Protein AF-0000000080139888 (afdb_homodimer)

pLDDT: mean 90.18, std 9.78, range [38.69, 97.0]

InterPro domains:
  IPR002048 EF-hand domain [PF13499] (20-78)
  IPR002048 EF-hand domain [PS50222] (14-49)
  IPR002048 EF-hand domain [SM00054] (18-46)
  IPR002048 EF-hand domain [cd00051] (26-74)
  IPR011992 EF-hand domain pair [SSF47473] (4-76)
  IPR018247 EF-Hand 1, calcium-binding site [PS00018] (27-39)
  IPR018247 EF-Hand 1, calcium-binding site [PS00018] (63-75)
  IPR050145 Centrin/CML-like [PTHR23050] (15-75)

Organism: Aquilegia coerulea (NCBI:txid218851)

Secondary structure (DSSP, 8-state):
-----HHHHHHSEEEHHHHHHHHHTT-TT-SSS-BHHHHHHHHHHHHHHHHHHHHHHHHHHHTTTSSSB--HHHHHHHHHHHHHHS--EEE-/-----HHHHHHSEEEHHHHHHHHHTT-TT-SSS-BHHHHHHHHHHHHHHHHHHHHHHHHHHHTTTSSSB--HHHHHHHHHHHHHHS--EEE-

Structure (mmCIF, N/CA/C/O backbone):
data_AF-0000000080139888-model_v1
#
loop_
_entity.id
_entity.type
_entity.pdbx_description
1 polymer 'EF-hand domain-containing protein'
#
loop_
_atom_site.group_PDB
_atom_site.id
_atom_site.type_symbol
_atom_site.label_atom_id
_atom_site.label_alt_id
_atom_site.label_comp_id
_atom_site.label_asym_id
_atom_site.label_entity_id
_atom_site.label_seq_id
_atom_site.pdbx_PDB_ins_code
_atom_site.Cartn_x
_atom_site.Cartn_y
_atom_site.Cartn_z
_atom_site.occupancy
_atom_site.B_iso_or_equiv
_atom_site.auth_seq_id
_atom_site.auth_comp_id
_atom_site.auth_asym_id
_atom_site.auth_atom_id
_atom_site.pdbx_PDB_model_num
ATOM 1 N N . MET A 1 1 ? -10.109 -12.18 9.641 1 38.69 1 MET A N 1
ATOM 2 C CA . MET A 1 1 ? -9.305 -11.031 10.062 1 38.69 1 MET A CA 1
ATOM 3 C C . MET A 1 1 ? -7.84 -11.242 9.711 1 38.69 1 MET A C 1
ATOM 5 O O . MET A 1 1 ? -7.184 -12.125 10.266 1 38.69 1 MET A O 1
ATOM 9 N N . THR A 1 2 ? -7.492 -11.094 8.422 1 50.75 2 THR A N 1
ATOM 10 C CA . THR A 1 2 ? -6.16 -11.469 7.957 1 50.75 2 THR A CA 1
ATOM 11 C C . THR A 1 2 ? -5.082 -10.742 8.758 1 50.75 2 THR A C 1
ATOM 13 O O . THR A 1 2 ? -5.109 -9.516 8.867 1 50.75 2 THR A O 1
ATOM 16 N N . PHE A 1 3 ? -4.742 -11.398 9.805 1 55.22 3 PHE A N 1
ATOM 17 C CA . PHE A 1 3 ? -3.639 -10.945 10.648 1 55.22 3 PHE A CA 1
ATOM 18 C C . PHE A 1 3 ? -2.518 -10.359 9.797 1 55.22 3 PHE A C 1
ATOM 20 O O . PHE A 1 3 ? -1.875 -11.078 9.023 1 55.22 3 PHE A O 1
ATOM 27 N N . CYS A 1 4 ? -2.734 -9.102 9.414 1 62.09 4 CYS A N 1
ATOM 28 C CA . CYS A 1 4 ? -1.673 -8.453 8.648 1 62.09 4 CYS A CA 1
ATOM 29 C C . CYS A 1 4 ? -0.385 -8.375 9.461 1 62.09 4 CYS A C 1
ATOM 31 O O . CYS A 1 4 ? -0.257 -7.535 10.352 1 62.09 4 CYS A O 1
ATOM 33 N N . VAL A 1 5 ? 0.3 -9.477 9.578 1 69.62 5 VAL A N 1
ATOM 34 C CA . VAL A 1 5 ? 1.573 -9.312 10.273 1 69.62 5 VAL A CA 1
ATOM 35 C C . VAL A 1 5 ? 2.561 -8.57 9.375 1 69.62 5 VAL A C 1
ATOM 37 O O . VAL A 1 5 ? 3.369 -9.195 8.68 1 69.62 5 VAL A O 1
ATOM 40 N N . TYR A 1 6 ? 2.377 -7.277 9.094 1 76.19 6 TYR A N 1
ATOM 41 C CA . TYR A 1 6 ? 3.26 -6.43 8.297 1 76.19 6 TYR A CA 1
ATOM 42 C C . TYR A 1 6 ? 4.723 -6.711 8.617 1 76.19 6 TYR A C 1
ATOM 44 O O . TYR A 1 6 ? 5.531 -6.938 7.715 1 76.19 6 TYR A O 1
ATOM 52 N N . THR A 1 7 ? 4.98 -6.77 9.938 1 76.75 7 THR A N 1
ATOM 53 C CA . THR A 1 7 ? 6.363 -6.93 10.375 1 76.75 7 THR A CA 1
ATOM 54 C C . THR A 1 7 ? 6.91 -8.289 9.945 1 76.75 7 THR A C 1
ATOM 56 O O . THR A 1 7 ? 8.062 -8.391 9.523 1 76.75 7 THR A O 1
ATOM 59 N N . ARG A 1 8 ? 6.059 -9.289 9.977 1 77.62 8 ARG A N 1
ATOM 60 C CA . ARG A 1 8 ? 6.516 -10.617 9.586 1 77.62 8 ARG A CA 1
ATOM 61 C C . ARG A 1 8 ? 6.789 -10.688 8.094 1 77.62 8 ARG A C 1
ATOM 63 O O . ARG A 1 8 ? 7.809 -11.242 7.664 1 77.62 8 ARG A O 1
ATOM 70 N N . VAL A 1 9 ? 5.957 -10.008 7.293 1 80.88 9 VAL A N 1
ATOM 71 C CA . VAL A 1 9 ? 6.074 -10.078 5.84 1 80.88 9 VAL A CA 1
ATOM 72 C C . VAL A 1 9 ? 7.262 -9.234 5.375 1 80.88 9 VAL A C 1
ATOM 74 O O . VAL A 1 9 ? 8 -9.641 4.477 1 80.88 9 VAL A O 1
ATOM 77 N N . LYS A 1 10 ? 7.457 -8.18 6.082 1 81.31 10 LYS A N 1
ATOM 78 C CA . LYS A 1 10 ? 8.5 -7.262 5.633 1 81.31 10 LYS A CA 1
ATOM 79 C C . LYS A 1 10 ? 9.844 -7.594 6.281 1 81.31 10 LYS A C 1
ATOM 81 O O . LYS A 1 10 ? 10.898 -7.297 5.723 1 81.31 10 LYS A O 1
ATOM 86 N N . LYS A 1 11 ? 9.852 -8.266 7.426 1 81.75 11 LYS A N 1
ATOM 87 C CA . LYS A 1 11 ? 11.117 -8.477 8.133 1 81.75 11 LYS A CA 1
ATOM 88 C C . LYS A 1 11 ? 11.617 -9.906 7.941 1 81.75 11 LYS A C 1
ATOM 90 O O . LYS A 1 11 ? 12.812 -10.172 8.117 1 81.75 11 LYS A O 1
ATOM 95 N N . LYS A 1 12 ? 10.852 -10.742 7.633 1 86.5 12 LYS A N 1
ATOM 96 C CA . LYS A 1 12 ? 11.289 -12.125 7.492 1 86.5 12 LYS A CA 1
ATOM 97 C C . LYS A 1 12 ? 11.773 -12.406 6.07 1 86.5 12 LYS A C 1
ATOM 99 O O . LYS A 1 12 ? 11.109 -12.047 5.102 1 86.5 12 LYS A O 1
ATOM 104 N N . THR A 1 13 ? 12.977 -12.969 5.984 1 91.62 13 THR A N 1
ATOM 105 C CA . THR A 1 13 ? 13.484 -13.445 4.703 1 91.62 13 THR A CA 1
ATOM 106 C C . THR A 1 13 ? 12.898 -14.812 4.359 1 91.62 13 THR A C 1
ATOM 108 O O . THR A 1 13 ? 12.977 -15.742 5.16 1 91.62 13 THR A O 1
ATOM 111 N N . MET A 1 14 ? 12.242 -14.891 3.277 1 92.62 14 MET A N 1
ATOM 112 C CA . MET A 1 14 ? 11.656 -16.156 2.859 1 92.62 14 MET A CA 1
ATOM 113 C C . MET A 1 14 ? 12.281 -16.656 1.558 1 92.62 14 MET A C 1
ATOM 115 O O . MET A 1 14 ? 12.891 -15.867 0.824 1 92.62 14 MET A O 1
ATOM 119 N N . THR A 1 15 ? 12.211 -17.969 1.35 1 94 15 THR A N 1
ATOM 120 C CA . THR A 1 15 ? 12.648 -18.531 0.078 1 94 15 THR A CA 1
ATOM 121 C C . THR A 1 15 ? 11.539 -18.422 -0.966 1 94 15 THR A C 1
ATOM 123 O O . THR A 1 15 ? 10.391 -18.125 -0.633 1 94 15 THR A O 1
ATOM 126 N N . VAL A 1 16 ? 12 -18.656 -2.209 1 93.12 16 VAL A N 1
ATOM 127 C CA . VAL A 1 16 ? 11.016 -18.672 -3.283 1 93.12 16 VAL A CA 1
ATOM 128 C C . VAL A 1 16 ? 9.977 -19.766 -3.021 1 93.12 16 VAL A C 1
ATOM 130 O O . VAL A 1 16 ? 8.781 -19.578 -3.26 1 93.12 16 VAL A O 1
ATOM 133 N N . GLU A 1 17 ? 10.422 -20.875 -2.486 1 93.44 17 GLU A N 1
ATOM 134 C CA . GLU A 1 17 ? 9.516 -21.969 -2.168 1 93.44 17 GLU A CA 1
ATOM 135 C C . GLU A 1 17 ? 8.508 -21.562 -1.098 1 93.44 17 GLU A C 1
ATOM 137 O O . GLU A 1 17 ? 7.336 -21.938 -1.173 1 93.44 17 GLU A O 1
ATOM 142 N N . ASP A 1 18 ? 8.961 -20.828 -0.112 1 92.81 18 ASP A N 1
ATOM 143 C CA . ASP A 1 18 ? 8.055 -20.297 0.91 1 92.81 18 ASP A CA 1
ATOM 144 C C . ASP A 1 18 ? 6.984 -19.406 0.292 1 92.81 18 ASP A C 1
ATOM 146 O O . ASP A 1 18 ? 5.812 -19.484 0.665 1 92.81 18 ASP A O 1
ATOM 150 N N . PHE A 1 19 ? 7.469 -18.641 -0.611 1 92.81 19 PHE A N 1
ATOM 151 C CA . PHE A 1 19 ? 6.566 -17.703 -1.283 1 92.81 19 PHE A CA 1
ATOM 152 C C . PHE A 1 19 ? 5.508 -18.469 -2.08 1 92.81 19 PHE A C 1
ATOM 154 O O . PHE A 1 19 ? 4.32 -18.156 -1.995 1 92.81 19 PHE A O 1
ATOM 161 N N . LYS A 1 20 ? 5.918 -19.484 -2.734 1 92.69 20 LYS A N 1
ATOM 162 C CA . LYS A 1 20 ? 4.996 -20.312 -3.502 1 92.69 20 LYS A CA 1
ATOM 163 C C . LYS A 1 20 ? 3.969 -20.984 -2.59 1 92.69 20 LYS A C 1
ATOM 165 O O . LYS A 1 20 ? 2.781 -21.031 -2.918 1 92.69 20 LYS A O 1
ATOM 170 N N . THR A 1 21 ? 4.414 -21.484 -1.548 1 93.19 21 THR A N 1
ATOM 171 C CA . THR A 1 21 ? 3.535 -22.141 -0.58 1 93.19 21 THR A CA 1
ATOM 172 C C . THR A 1 21 ? 2.496 -21.156 -0.048 1 93.19 21 THR A C 1
ATOM 174 O O . THR A 1 21 ? 1.324 -21.5 0.103 1 93.19 21 THR A O 1
ATOM 177 N N . TRP A 1 22 ? 2.973 -19.984 0.187 1 90.69 22 TRP A N 1
ATOM 178 C CA . TRP A 1 22 ? 2.078 -18.938 0.657 1 90.69 22 TRP A CA 1
ATOM 179 C C . TRP A 1 22 ? 0.988 -18.656 -0.37 1 90.69 22 TRP A C 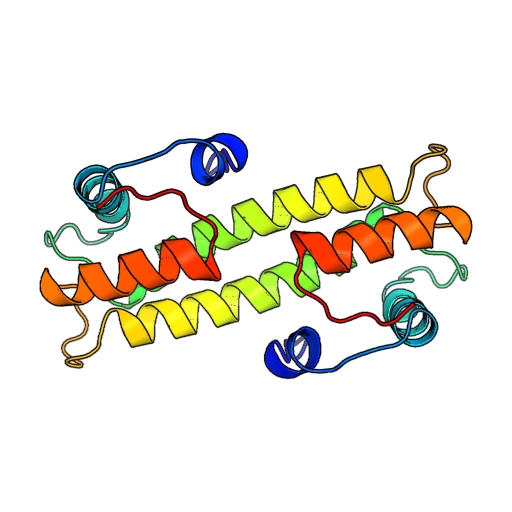1
ATOM 181 O O . TRP A 1 22 ? -0.182 -18.484 -0.015 1 90.69 22 TRP A O 1
ATOM 191 N N . LEU A 1 23 ? 1.308 -18.609 -1.61 1 93.69 23 LEU A N 1
ATOM 192 C CA . LEU A 1 23 ? 0.357 -18.297 -2.674 1 93.69 23 LEU A CA 1
ATOM 193 C C . LEU A 1 23 ? -0.737 -19.359 -2.75 1 93.69 23 LEU A C 1
ATOM 195 O O . LEU A 1 23 ? -1.867 -19.062 -3.145 1 93.69 23 LEU A O 1
ATOM 199 N N . LYS A 1 24 ? -0.405 -20.516 -2.35 1 94.5 24 LYS A N 1
ATOM 200 C CA . LYS A 1 24 ? -1.334 -21.641 -2.486 1 94.5 24 LYS A CA 1
ATOM 201 C C . LYS A 1 24 ? -2.596 -21.406 -1.657 1 94.5 24 LYS A C 1
ATOM 203 O O . LYS A 1 24 ? -3.664 -21.922 -1.987 1 94.5 24 LYS A O 1
ATOM 208 N N . GLN A 1 25 ? -2.432 -20.641 -0.655 1 93.62 25 GLN A N 1
ATOM 209 C CA . GLN A 1 25 ? -3.58 -20.391 0.212 1 93.62 25 GLN A CA 1
ATOM 210 C C . GLN A 1 25 ? -4.641 -19.562 -0.501 1 93.62 25 GLN A C 1
ATOM 212 O O . GLN A 1 25 ? -5.785 -19.484 -0.051 1 93.62 25 GLN A O 1
ATOM 217 N N . PHE A 1 26 ? -4.273 -19 -1.562 1 94.88 26 PHE A N 1
ATOM 218 C CA . PHE A 1 26 ? -5.211 -18.141 -2.273 1 94.88 26 PHE A CA 1
ATOM 219 C C . PHE A 1 26 ? -5.887 -18.891 -3.412 1 94.88 26 PHE A C 1
ATOM 221 O O . PHE A 1 26 ? -6.68 -18.312 -4.16 1 94.88 26 PHE A O 1
ATOM 228 N N . ASP A 1 27 ? -5.496 -20.172 -3.576 1 97 27 ASP A N 1
ATOM 229 C CA . ASP A 1 27 ? -6.207 -21.047 -4.508 1 97 27 ASP A CA 1
ATOM 230 C C . ASP A 1 27 ? -7.633 -21.312 -4.027 1 97 27 ASP A C 1
ATOM 232 O O . ASP A 1 27 ? -7.926 -22.375 -3.5 1 97 27 ASP A O 1
ATOM 236 N N . ALA A 1 28 ? -8.484 -20.438 -4.32 1 95.75 28 ALA A N 1
ATOM 237 C CA . ALA A 1 28 ? -9.836 -20.422 -3.764 1 95.75 28 ALA A CA 1
ATOM 238 C C . ALA A 1 28 ? -10.68 -21.562 -4.336 1 95.75 28 ALA A C 1
ATOM 240 O O . ALA A 1 28 ? -11.555 -22.094 -3.652 1 95.75 28 ALA A O 1
ATOM 241 N N . ASP A 1 29 ? -10.391 -22 -5.539 1 96.31 29 ASP A N 1
ATOM 242 C CA . ASP A 1 29 ? -11.219 -23.031 -6.152 1 96.31 29 ASP A CA 1
ATOM 243 C C . ASP A 1 29 ? -10.578 -24.406 -6.012 1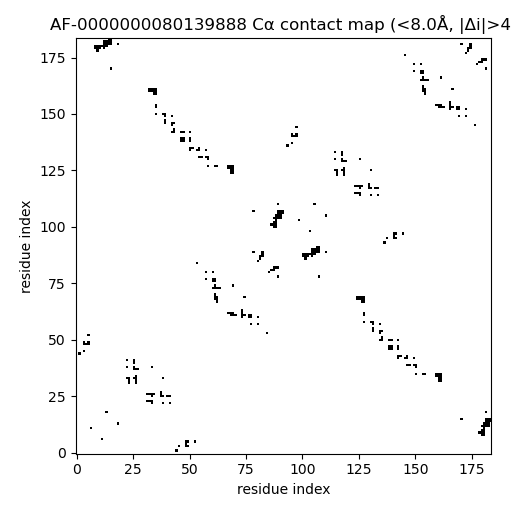 96.31 29 ASP A C 1
ATOM 245 O O . ASP A 1 29 ? -11.125 -25.406 -6.48 1 96.31 29 ASP A O 1
ATOM 249 N N . GLY A 1 30 ? -9.375 -24.5 -5.523 1 95.88 30 GLY A N 1
ATOM 250 C CA . GLY A 1 30 ? -8.703 -25.75 -5.191 1 95.88 30 GLY A CA 1
ATOM 251 C C . GLY A 1 30 ? -8.203 -26.5 -6.41 1 95.88 30 GLY A C 1
ATOM 252 O O . GLY A 1 30 ? -8.016 -27.719 -6.363 1 95.88 30 GLY A O 1
ATOM 253 N N . ASP A 1 31 ? -7.992 -25.875 -7.527 1 95.62 31 ASP A N 1
ATOM 254 C CA . ASP A 1 31 ? 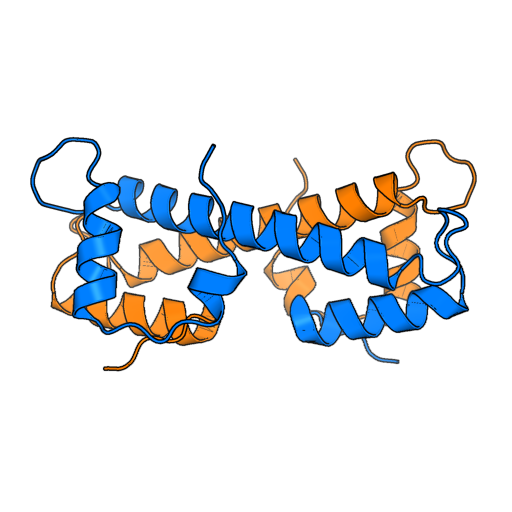-7.582 -26.562 -8.75 1 95.62 31 ASP A CA 1
ATOM 255 C C . ASP A 1 31 ? -6.066 -26.734 -8.805 1 95.62 31 ASP A C 1
ATOM 257 O O . ASP A 1 31 ? -5.531 -27.25 -9.789 1 95.62 31 ASP A O 1
ATOM 261 N N . GLY A 1 32 ? -5.387 -26.266 -7.812 1 94.12 32 GLY A N 1
ATOM 262 C CA . GLY A 1 32 ? -3.947 -26.453 -7.707 1 94.12 32 GLY A CA 1
ATOM 263 C C . GLY A 1 32 ? -3.152 -25.391 -8.445 1 94.12 32 GLY A C 1
ATOM 264 O O . GLY A 1 32 ? -1.92 -25.422 -8.445 1 94.12 32 GLY A O 1
ATOM 265 N N . ARG A 1 33 ? -3.883 -24.438 -9.062 1 94.38 33 ARG A N 1
ATOM 266 C CA . ARG A 1 33 ? -3.23 -23.344 -9.781 1 94.38 33 ARG A CA 1
ATOM 267 C C . ARG A 1 33 ? -3.672 -22 -9.242 1 94.38 33 ARG A C 1
ATOM 269 O O . ARG A 1 33 ? -4.746 -21.875 -8.648 1 94.38 33 ARG A O 1
ATOM 276 N N . ILE A 1 34 ? -2.805 -21 -9.469 1 96.38 34 ILE A N 1
ATOM 277 C CA . ILE A 1 34 ? -3.143 -19.641 -9.07 1 96.38 34 ILE A CA 1
ATOM 278 C C . ILE A 1 34 ? -3.545 -18.828 -10.305 1 96.38 34 ILE A C 1
ATOM 280 O O . ILE A 1 34 ? -2.713 -18.547 -11.164 1 96.38 34 ILE A O 1
ATOM 284 N N . SER A 1 35 ? -4.801 -18.469 -10.305 1 96.62 35 SER A N 1
ATOM 285 C CA . SER A 1 35 ? -5.316 -17.672 -11.406 1 96.62 35 SER A CA 1
ATOM 286 C C . SER A 1 35 ? -4.977 -16.188 -11.211 1 96.62 35 SER A C 1
ATOM 288 O O . SER A 1 35 ? -4.562 -15.781 -10.125 1 96.62 35 SER A O 1
ATOM 290 N N . LYS A 1 36 ? -5.238 -15.422 -12.234 1 95.25 36 LYS A N 1
ATOM 291 C CA . LYS A 1 36 ? -5.035 -13.977 -12.18 1 95.25 36 LYS A CA 1
ATOM 292 C C . LYS A 1 36 ? -5.887 -13.344 -11.078 1 95.25 36 LYS A C 1
ATOM 294 O O . LYS A 1 36 ? -5.414 -12.477 -10.344 1 95.25 36 LYS A O 1
ATOM 299 N N . ASN A 1 37 ? -7.07 -13.828 -11.031 1 95.62 37 ASN A N 1
ATOM 300 C CA . ASN A 1 37 ? -7.977 -13.273 -10.023 1 95.62 37 ASN A CA 1
ATOM 301 C C . ASN A 1 37 ? -7.539 -13.641 -8.609 1 95.62 37 ASN A C 1
ATOM 303 O O . ASN A 1 37 ? -7.656 -12.82 -7.691 1 95.62 37 ASN A O 1
ATOM 307 N N . GLU A 1 38 ? -7.078 -14.812 -8.438 1 96.81 38 GLU A N 1
ATOM 308 C CA . GLU A 1 38 ? -6.574 -15.234 -7.133 1 96.81 38 GLU A CA 1
ATOM 309 C C . GLU A 1 38 ? -5.316 -14.461 -6.75 1 96.81 38 GLU A C 1
ATOM 311 O O . GLU A 1 38 ? -5.156 -14.062 -5.594 1 96.81 38 GLU A O 1
ATOM 316 N N . LEU A 1 39 ? -4.488 -14.273 -7.754 1 96.12 39 LEU A N 1
ATOM 317 C CA . LEU A 1 39 ? -3.285 -13.484 -7.504 1 96.12 39 LEU A CA 1
ATOM 318 C C . LEU A 1 39 ? -3.641 -12.047 -7.156 1 96.12 39 LEU A C 1
ATOM 320 O O . LEU A 1 39 ? -3.049 -11.461 -6.246 1 96.12 39 LEU A O 1
ATOM 324 N N . ARG A 1 40 ? -4.559 -11.523 -7.898 1 96 40 ARG A N 1
ATOM 325 C CA . ARG A 1 40 ? -5.008 -10.164 -7.605 1 96 40 ARG A CA 1
ATOM 326 C C . ARG A 1 40 ? -5.484 -10.047 -6.164 1 96 40 ARG A C 1
ATOM 328 O O . ARG A 1 40 ? -5.148 -9.078 -5.473 1 96 40 ARG A O 1
ATOM 335 N N . THR A 1 41 ? -6.242 -10.977 -5.699 1 95.38 41 THR A N 1
ATOM 336 C CA . THR A 1 41 ? -6.738 -11.008 -4.328 1 95.38 41 THR A CA 1
ATOM 337 C C . THR A 1 41 ? -5.586 -11.094 -3.334 1 95.38 41 THR A C 1
ATOM 339 O O . THR A 1 41 ? -5.598 -10.422 -2.301 1 95.38 41 THR A O 1
ATOM 342 N N . ALA A 1 42 ? -4.633 -11.914 -3.641 1 94 42 ALA A N 1
ATOM 343 C CA . ALA A 1 42 ? -3.463 -12.07 -2.777 1 94 42 ALA A CA 1
ATOM 344 C C . ALA A 1 42 ? -2.734 -10.742 -2.594 1 94 42 ALA A C 1
ATOM 346 O O . ALA A 1 42 ? -2.441 -10.336 -1.466 1 94 42 ALA A O 1
ATOM 347 N N . ILE A 1 43 ? -2.48 -10.055 -3.676 1 94.19 43 ILE A N 1
ATOM 348 C CA . ILE A 1 43 ? -1.739 -8.805 -3.637 1 94.19 43 ILE A CA 1
ATOM 349 C C . ILE A 1 43 ? -2.561 -7.738 -2.91 1 94.19 43 ILE A C 1
ATOM 351 O O . ILE A 1 43 ? -2.023 -6.973 -2.107 1 94.19 43 ILE A O 1
ATOM 355 N N . ARG A 1 44 ? -3.834 -7.715 -3.145 1 93.81 44 ARG A N 1
ATOM 356 C CA . ARG A 1 44 ? -4.707 -6.75 -2.482 1 93.81 44 ARG A CA 1
ATOM 357 C C . ARG A 1 44 ? -4.727 -6.977 -0.975 1 93.81 44 ARG A C 1
ATOM 359 O O . ARG A 1 44 ? -4.688 -6.02 -0.198 1 93.81 44 ARG A O 1
ATOM 366 N N . ASP A 1 45 ? -4.848 -8.203 -0.622 1 92.81 45 ASP A N 1
ATOM 367 C CA . ASP A 1 45 ? -4.855 -8.523 0.801 1 92.81 45 ASP A CA 1
ATOM 368 C C . ASP A 1 45 ? -3.564 -8.062 1.476 1 92.81 45 ASP A C 1
ATOM 370 O O . ASP A 1 45 ? -3.602 -7.449 2.545 1 92.81 45 ASP A O 1
ATOM 374 N N . LEU A 1 46 ? -2.475 -8.352 0.906 1 90.81 46 LEU A N 1
ATOM 375 C CA . LEU A 1 46 ? -1.176 -7.914 1.405 1 90.81 46 LEU A CA 1
ATOM 376 C C . LEU A 1 46 ? -1.092 -6.395 1.447 1 90.81 46 LEU A C 1
ATOM 378 O O . LEU A 1 46 ? -0.673 -5.816 2.453 1 90.81 46 LEU A O 1
ATOM 382 N N . GLY A 1 47 ? -1.49 -5.777 0.368 1 92.12 47 GLY A N 1
ATOM 383 C CA . GLY A 1 47 ? -1.445 -4.328 0.268 1 92.12 47 GLY A CA 1
ATOM 384 C C . GLY A 1 47 ? -2.291 -3.631 1.318 1 92.12 47 GLY A C 1
ATOM 385 O O . GLY A 1 47 ? -1.886 -2.604 1.867 1 92.12 47 GLY A O 1
ATOM 386 N N . MET A 1 48 ? -3.477 -4.137 1.549 1 91.94 48 MET A N 1
ATOM 387 C CA . MET A 1 48 ? -4.363 -3.559 2.557 1 91.94 48 MET A CA 1
ATOM 388 C C . MET A 1 48 ? -3.734 -3.639 3.943 1 91.94 48 MET A C 1
ATOM 390 O O . MET A 1 48 ? -3.846 -2.703 4.734 1 91.94 48 MET A O 1
ATOM 394 N N . CYS A 1 49 ? -3.096 -4.742 4.184 1 91.5 49 CYS A N 1
ATOM 395 C CA . CYS A 1 49 ? -2.377 -4.879 5.445 1 91.5 49 CYS A CA 1
ATOM 396 C C . CYS A 1 49 ? -1.281 -3.826 5.566 1 91.5 49 CYS A C 1
ATOM 398 O O . CYS A 1 49 ? -1.155 -3.174 6.602 1 91.5 49 CYS A O 1
ATOM 400 N N . PHE A 1 50 ? -0.483 -3.662 4.527 1 91.12 50 PHE A N 1
ATOM 401 C CA . PHE A 1 50 ? 0.581 -2.666 4.523 1 91.12 50 PHE A CA 1
ATOM 402 C C . PHE A 1 50 ? 0.01 -1.264 4.699 1 91.12 50 PHE A C 1
ATOM 404 O O . PHE A 1 50 ? 0.557 -0.454 5.449 1 91.12 50 PHE A O 1
ATOM 411 N N . THR A 1 51 ? -1.076 -1.026 4 1 93.06 51 THR A N 1
ATOM 412 C CA . THR A 1 51 ? -1.712 0.284 4.07 1 93.06 51 THR A CA 1
ATOM 413 C C . THR A 1 51 ? -2.148 0.599 5.496 1 93.06 51 THR A C 1
ATOM 415 O O . THR A 1 51 ? -1.934 1.709 5.988 1 93.06 51 THR A O 1
ATOM 418 N N . THR A 1 52 ? -2.742 -0.342 6.203 1 92.0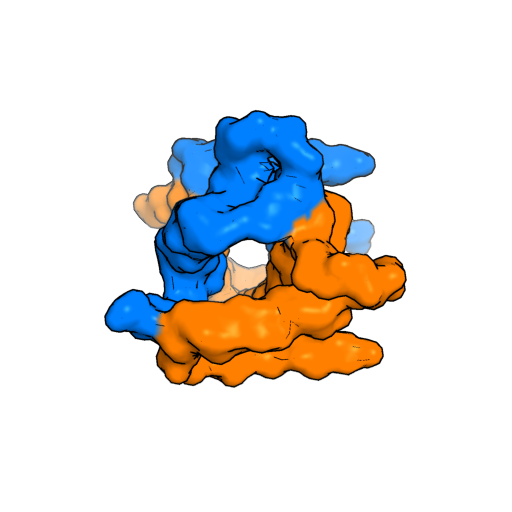6 52 THR A N 1
ATOM 419 C CA . THR A 1 52 ? -3.203 -0.15 7.574 1 92.06 52 THR A CA 1
ATOM 420 C C . THR A 1 52 ? -2.029 0.141 8.5 1 92.06 52 THR A C 1
ATOM 422 O O . THR A 1 52 ? -2.096 1.059 9.328 1 92.06 52 THR A O 1
ATOM 425 N N . TRP A 1 53 ? -1.048 -0.562 8.312 1 91.5 53 TRP A N 1
ATOM 426 C CA . TRP A 1 53 ? 0.143 -0.376 9.133 1 91.5 53 TRP A CA 1
ATOM 427 C C . TRP A 1 53 ? 0.777 0.986 8.875 1 91.5 53 TRP A C 1
ATOM 429 O O . TRP A 1 53 ? 1.117 1.71 9.812 1 91.5 53 TRP A O 1
ATOM 439 N N . LYS A 1 54 ? 0.995 1.327 7.629 1 92 54 LYS A N 1
ATOM 440 C CA . LYS A 1 54 ? 1.592 2.609 7.266 1 92 54 LYS A CA 1
ATOM 441 C C . LYS A 1 54 ? 0.755 3.773 7.785 1 92 54 LYS A C 1
ATOM 443 O O . LYS A 1 54 ? 1.299 4.785 8.234 1 92 54 LYS A O 1
ATOM 448 N N . ALA A 1 55 ? -0.534 3.549 7.695 1 94.56 55 ALA A N 1
ATOM 449 C CA . ALA A 1 55 ? -1.422 4.59 8.211 1 94.56 55 ALA A CA 1
ATOM 450 C C . ALA A 1 55 ? -1.23 4.781 9.711 1 94.56 55 ALA A C 1
ATOM 452 O O . ALA A 1 55 ? -1.16 5.914 10.195 1 94.56 55 ALA A O 1
ATOM 453 N N . ARG A 1 56 ? -1.164 3.729 10.453 1 93.19 56 ARG A N 1
ATOM 454 C CA . ARG A 1 56 ? -0.948 3.807 11.891 1 93.19 56 ARG A CA 1
ATOM 455 C C . ARG A 1 56 ? 0.384 4.477 12.211 1 93.19 56 ARG A C 1
ATOM 457 O O . ARG A 1 56 ? 0.454 5.348 13.078 1 93.19 56 ARG A O 1
ATOM 464 N N . LYS A 1 57 ? 1.374 4.07 11.516 1 93 57 LYS A N 1
ATOM 465 C CA . LYS A 1 57 ? 2.697 4.648 11.734 1 93 57 LYS A CA 1
ATOM 466 C C . LYS A 1 57 ? 2.713 6.133 11.383 1 93 57 LYS A C 1
ATOM 468 O O . LYS A 1 57 ? 3.262 6.945 12.125 1 93 57 LYS A O 1
ATOM 473 N N . GLY A 1 58 ? 2.158 6.488 10.211 1 95 58 GLY A N 1
ATOM 474 C CA . GLY A 1 58 ? 2.082 7.879 9.797 1 95 58 GLY A CA 1
ATOM 475 C C . GLY A 1 58 ? 1.37 8.766 10.797 1 95 58 GLY A C 1
ATOM 476 O O . GLY A 1 58 ? 1.828 9.867 11.094 1 95 58 GLY A O 1
ATOM 477 N N . VAL A 1 59 ? 0.331 8.297 11.352 1 95.94 59 VAL A N 1
ATOM 478 C CA . VAL A 1 59 ? -0.441 9.055 12.336 1 95.94 59 VAL A CA 1
ATOM 479 C C . VAL A 1 59 ? 0.381 9.242 13.609 1 95.94 59 VAL A C 1
ATOM 481 O O . VAL A 1 59 ? 0.376 10.32 14.203 1 95.94 59 VAL A O 1
ATOM 484 N N . ARG A 1 60 ? 1.038 8.219 14.055 1 94.31 60 ARG A N 1
ATOM 485 C CA . ARG A 1 60 ? 1.878 8.312 15.242 1 94.31 60 ARG A CA 1
ATOM 486 C C . ARG A 1 60 ? 2.969 9.359 15.062 1 94.31 60 ARG A C 1
ATOM 488 O O . ARG A 1 60 ? 3.232 10.156 15.969 1 94.31 60 ARG A O 1
ATOM 495 N N . ILE A 1 61 ? 3.594 9.391 13.922 1 92.62 61 ILE A N 1
ATOM 496 C CA . ILE A 1 61 ? 4.633 10.359 13.602 1 92.62 61 ILE A CA 1
ATOM 497 C C . ILE A 1 61 ? 4.039 11.766 13.594 1 92.62 61 ILE A C 1
ATOM 499 O O . ILE A 1 61 ? 4.648 12.711 14.102 1 92.62 61 ILE A O 1
ATOM 503 N N . ALA A 1 62 ? 2.848 11.922 13.023 1 92.75 62 ALA A N 1
ATOM 504 C CA . ALA A 1 62 ? 2.203 13.219 12.828 1 92.75 62 ALA A CA 1
ATOM 505 C C . ALA A 1 62 ? 1.653 13.766 14.141 1 92.75 62 ALA A C 1
ATOM 507 O O . ALA A 1 62 ? 1.367 14.961 14.25 1 92.75 62 ALA A O 1
ATOM 508 N N . ASP A 1 63 ? 1.407 12.938 15.094 1 93.5 63 ASP A N 1
ATOM 509 C CA . ASP A 1 63 ? 0.926 13.398 16.391 1 93.5 63 ASP A CA 1
ATOM 510 C C . ASP A 1 63 ? 1.969 13.164 17.484 1 93.5 63 ASP A C 1
ATOM 512 O O . ASP A 1 63 ? 1.664 12.57 18.516 1 93.5 63 ASP A O 1
ATOM 516 N N . ALA A 1 64 ? 3.125 13.711 17.312 1 89.69 64 ALA A N 1
ATOM 517 C CA . ALA A 1 64 ? 4.266 13.516 18.203 1 89.69 64 ALA A CA 1
ATOM 518 C C . ALA A 1 64 ? 4.008 14.156 19.578 1 89.69 64 ALA A C 1
ATOM 520 O O . ALA A 1 64 ? 4.492 13.664 20.594 1 89.69 64 ALA A O 1
ATOM 521 N N . ASN A 1 65 ? 3.209 15.258 19.656 1 93.06 65 ASN A N 1
ATOM 522 C CA . ASN A 1 65 ? 2.975 15.93 20.922 1 93.06 65 ASN A CA 1
ATOM 523 C C . ASN A 1 65 ? 1.679 15.461 21.578 1 93.06 65 ASN A C 1
ATOM 525 O O . ASN A 1 65 ? 1.3 15.953 22.641 1 93.06 65 ASN A O 1
ATOM 529 N N . GLY A 1 66 ? 0.911 14.609 20.859 1 93 66 GLY A N 1
ATOM 530 C CA . GLY A 1 66 ? -0.233 13.914 21.422 1 93 66 GLY A CA 1
ATOM 531 C C . GLY A 1 66 ? -1.477 14.781 21.5 1 93 66 GLY A C 1
ATOM 532 O O . GLY A 1 66 ? -2.406 14.477 22.25 1 93 66 GLY A O 1
ATOM 533 N N . ASN A 1 67 ? -1.575 15.875 20.828 1 94.19 67 ASN A N 1
ATOM 534 C CA . ASN A 1 67 ? -2.727 16.766 20.938 1 94.19 67 ASN A CA 1
ATOM 535 C C . ASN A 1 67 ? -3.811 16.406 19.938 1 94.19 67 ASN A C 1
ATOM 537 O O . ASN A 1 67 ? -4.883 17.016 19.922 1 94.19 67 ASN A O 1
ATOM 541 N N . GLY A 1 68 ? -3.488 15.5 18.953 1 95.06 68 GLY A N 1
ATOM 542 C CA . GLY A 1 68 ? -4.508 14.953 18.078 1 95.06 68 GLY A CA 1
ATOM 543 C C . GLY A 1 68 ? -4.617 15.688 16.75 1 95.06 68 GLY A C 1
ATOM 544 O O . GLY A 1 68 ? -5.41 15.312 15.891 1 95.06 68 GLY A O 1
ATOM 545 N N . PHE A 1 69 ? -3.863 16.766 16.656 1 95.25 69 PHE A N 1
ATOM 546 C CA . PHE A 1 69 ? -3.914 17.562 15.43 1 95.25 69 PHE A CA 1
ATOM 547 C C . PHE A 1 69 ? -2.521 17.719 14.828 1 95.25 69 PHE A C 1
ATOM 549 O O . PHE A 1 69 ? -1.53 17.766 15.562 1 95.25 69 PHE A O 1
ATOM 556 N N . LEU A 1 70 ? -2.52 17.734 13.461 1 94.94 70 LEU A N 1
ATOM 557 C CA . LEU A 1 70 ? -1.274 17.984 12.742 1 94.94 70 LEU A CA 1
ATOM 558 C C . LEU A 1 70 ? -0.848 19.438 12.859 1 94.94 70 LEU A C 1
ATOM 560 O O . LEU A 1 70 ? -1.638 20.344 12.586 1 94.94 70 LEU A O 1
ATOM 564 N N . ASP A 1 71 ? 0.371 19.656 13.375 1 92.94 71 ASP A N 1
ATOM 565 C CA . ASP A 1 71 ? 0.888 21.016 13.398 1 92.94 71 ASP A CA 1
ATOM 566 C C . ASP A 1 71 ? 2.076 21.172 12.453 1 92.94 71 ASP A C 1
ATOM 568 O O . ASP A 1 71 ? 2.477 20.219 11.789 1 92.94 71 ASP A O 1
ATOM 572 N N . GLU A 1 72 ? 2.641 22.375 12.336 1 89.31 72 GLU A N 1
ATOM 573 C CA . GLU A 1 72 ? 3.672 22.703 11.359 1 89.31 72 GLU A CA 1
ATOM 574 C C . GLU A 1 72 ? 4.938 21.875 11.594 1 89.31 72 GLU A C 1
ATOM 576 O O . GLU A 1 72 ? 5.59 21.453 10.641 1 89.31 72 GLU A O 1
ATOM 581 N N . ASN A 1 73 ? 5.273 21.703 12.828 1 89.62 73 ASN A N 1
ATOM 582 C CA . ASN A 1 73 ? 6.461 20.922 13.148 1 89.62 73 ASN A CA 1
ATOM 583 C C . ASN A 1 73 ? 6.254 19.438 12.836 1 89.62 73 ASN A C 1
ATOM 585 O O . ASN A 1 73 ? 7.176 18.766 12.375 1 89.62 73 ASN A O 1
ATOM 589 N N . GLU A 1 74 ? 5.062 19.016 13.07 1 94.25 74 GLU A N 1
ATOM 590 C CA . GLU A 1 74 ? 4.734 17.609 12.859 1 94.25 74 GLU A CA 1
ATOM 591 C C . GLU A 1 74 ? 4.648 17.281 11.375 1 94.25 74 GLU A C 1
ATOM 593 O O . GLU A 1 74 ? 4.926 16.141 10.961 1 94.25 74 GLU A O 1
ATOM 598 N N . ILE A 1 75 ? 4.391 18.25 10.602 1 93.81 75 ILE A N 1
ATOM 599 C CA . ILE A 1 75 ? 4.258 18.047 9.164 1 93.81 75 ILE A CA 1
ATOM 600 C C . ILE A 1 75 ? 5.602 17.625 8.578 1 93.81 75 ILE A C 1
ATOM 602 O O . ILE A 1 75 ? 5.656 16.828 7.637 1 93.81 75 ILE A O 1
ATOM 606 N N . GLU A 1 76 ? 6.621 18.172 9.125 1 92.62 76 GLU A N 1
ATOM 607 C CA . GLU A 1 76 ? 7.938 17.797 8.625 1 92.62 76 GLU A CA 1
ATOM 608 C C . GLU A 1 76 ? 8.195 16.297 8.797 1 92.62 76 GLU A C 1
ATOM 610 O O . GLU A 1 76 ? 8.734 15.648 7.902 1 92.62 76 GLU A O 1
ATOM 615 N N . GLY A 1 77 ? 7.855 15.859 9.977 1 93.56 77 GLY A N 1
ATOM 616 C CA . GLY A 1 77 ? 7.965 14.43 10.203 1 93.56 77 GLY A CA 1
ATOM 617 C C . GLY A 1 77 ? 7.117 13.609 9.25 1 93.56 77 GLY A C 1
ATOM 618 O O . GLY A 1 77 ? 7.562 12.57 8.758 1 93.56 77 GLY A O 1
ATOM 619 N N . LEU A 1 78 ? 5.938 14.094 8.984 1 95.12 78 LEU A N 1
ATOM 620 C CA . LEU A 1 78 ? 5.031 13.406 8.07 1 95.12 78 LEU A CA 1
ATOM 621 C C . LEU A 1 78 ? 5.586 13.406 6.652 1 95.12 78 LEU A C 1
ATOM 623 O O . LEU A 1 78 ? 5.453 12.414 5.93 1 95.12 78 LEU A O 1
ATOM 627 N N . VAL A 1 79 ? 6.191 14.484 6.273 1 94.56 79 VAL A N 1
ATOM 628 C CA . VAL A 1 79 ? 6.785 14.594 4.945 1 94.56 79 VAL A CA 1
ATOM 629 C C . VAL A 1 79 ? 7.918 13.586 4.797 1 94.56 79 VAL A C 1
ATOM 631 O O . VAL A 1 79 ? 8.008 12.883 3.785 1 94.56 79 VAL A O 1
ATOM 634 N N . GLU A 1 80 ? 8.719 13.469 5.801 1 94.31 80 GLU A N 1
ATOM 635 C CA . GLU A 1 80 ? 9.805 12.492 5.766 1 94.31 80 GLU A CA 1
ATOM 636 C C . GLU A 1 80 ? 9.258 11.07 5.645 1 94.31 80 GLU A C 1
ATOM 638 O O . GLU A 1 80 ? 9.789 10.258 4.891 1 94.31 80 GLU A O 1
ATOM 643 N N . PHE A 1 81 ? 8.25 10.859 6.426 1 94.38 81 PHE A N 1
ATOM 644 C CA . PHE A 1 81 ? 7.59 9.562 6.355 1 94.38 81 PHE A CA 1
ATOM 645 C C . PHE A 1 81 ? 7.078 9.289 4.945 1 94.38 81 PHE A C 1
ATOM 647 O O . PHE A 1 81 ? 7.281 8.203 4.406 1 94.38 81 PHE A O 1
ATOM 654 N N . ALA A 1 82 ? 6.348 10.281 4.352 1 93.94 82 ALA A N 1
ATOM 655 C CA . ALA A 1 82 ? 5.766 10.133 3.02 1 93.94 82 ALA A CA 1
ATOM 656 C C . ALA A 1 82 ? 6.844 9.859 1.976 1 93.94 82 ALA A C 1
ATOM 658 O O . ALA A 1 82 ? 6.672 9.008 1.1 1 93.94 82 ALA A O 1
ATOM 659 N N . LYS A 1 83 ? 7.996 10.484 2.09 1 93.44 83 LYS A N 1
ATOM 660 C CA . LYS A 1 83 ? 9.109 10.289 1.162 1 93.44 83 LYS A CA 1
ATOM 661 C C . LYS A 1 83 ? 9.688 8.883 1.294 1 93.44 83 LYS A C 1
ATOM 663 O O . LYS A 1 83 ? 9.852 8.18 0.296 1 93.44 83 LYS A O 1
ATO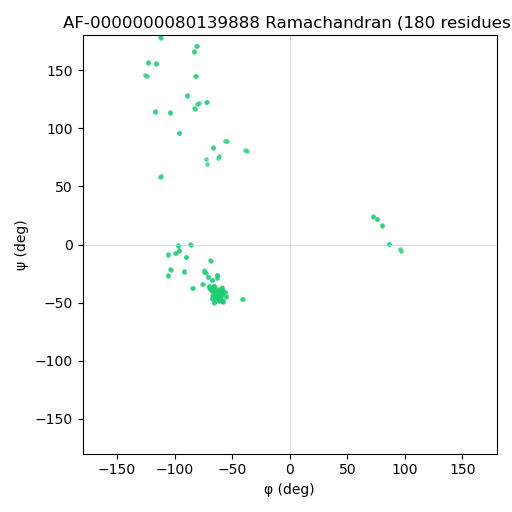M 668 N N . ASN A 1 84 ? 9.914 8.461 2.502 1 92.62 84 ASN A N 1
ATOM 669 C CA . ASN A 1 84 ? 10.68 7.25 2.771 1 92.62 84 ASN A CA 1
ATOM 670 C C . ASN A 1 84 ? 9.797 6.004 2.686 1 92.62 84 ASN A C 1
ATOM 672 O O . ASN A 1 84 ? 10.234 4.965 2.184 1 92.62 84 ASN A O 1
ATOM 676 N N . LYS A 1 85 ? 8.516 6.09 3.145 1 90.06 85 LYS A N 1
ATOM 677 C CA . LYS A 1 85 ? 7.703 4.887 3.289 1 90.06 85 LYS A CA 1
ATOM 678 C C . LYS A 1 85 ? 6.652 4.797 2.188 1 90.06 85 LYS A C 1
ATOM 680 O O . LYS A 1 85 ? 6.238 3.701 1.808 1 90.06 85 LYS A O 1
ATOM 685 N N . LEU A 1 86 ? 6.242 5.934 1.65 1 90 86 LEU A N 1
ATOM 686 C CA . LEU A 1 86 ? 5.191 5.914 0.638 1 90 86 LEU A CA 1
ATOM 687 C C . LEU A 1 86 ? 5.773 6.16 -0.751 1 90 86 LEU A C 1
ATOM 689 O O . LEU A 1 86 ? 5.078 5.992 -1.757 1 90 86 LEU A O 1
ATOM 693 N N . GLY A 1 87 ? 7.016 6.508 -0.772 1 88.88 87 GLY A N 1
ATOM 694 C CA . GLY A 1 87 ? 7.668 6.707 -2.055 1 88.88 87 GLY A CA 1
ATOM 695 C C . GLY A 1 87 ? 7.219 7.969 -2.766 1 88.88 87 GLY A C 1
ATOM 696 O O . GLY A 1 87 ? 7.254 8.039 -3.994 1 88.88 87 GLY A O 1
ATOM 697 N N . MET A 1 88 ? 6.762 8.898 -2.061 1 91.75 88 MET A N 1
ATOM 698 C CA . MET A 1 88 ? 6.344 10.164 -2.664 1 91.75 88 MET A CA 1
ATOM 699 C C . MET A 1 88 ? 7.543 11.078 -2.889 1 91.75 88 MET A C 1
ATOM 701 O O . MET A 1 88 ? 8.508 11.055 -2.119 1 91.75 88 MET A O 1
ATOM 705 N N . LYS A 1 89 ? 7.465 11.82 -3.973 1 93.19 89 LYS A N 1
ATOM 706 C CA . LYS A 1 89 ? 8.508 12.797 -4.262 1 93.19 89 LYS A CA 1
ATOM 707 C C . LYS A 1 89 ? 8.109 14.188 -3.781 1 93.19 89 LYS A C 1
ATOM 709 O O . LYS A 1 89 ? 7.406 14.914 -4.484 1 93.19 89 LYS A O 1
ATOM 714 N N . ILE A 1 90 ? 8.555 14.547 -2.615 1 94.19 90 ILE A N 1
ATOM 715 C CA . ILE A 1 90 ? 8.258 15.844 -2.027 1 94.19 90 ILE A CA 1
ATOM 716 C C . ILE A 1 90 ? 9.555 16.641 -1.847 1 94.19 90 ILE A C 1
ATOM 718 O O . ILE A 1 90 ? 10.5 16.156 -1.212 1 94.19 90 ILE A O 1
ATOM 722 N N . GLN A 1 91 ? 9.641 17.688 -2.564 1 90.19 91 GLN A N 1
ATOM 723 C CA . GLN A 1 91 ? 10.836 18.531 -2.486 1 90.19 91 GLN A CA 1
ATOM 724 C C . GLN A 1 91 ? 10.75 19.484 -1.299 1 90.19 91 GLN A C 1
ATOM 726 O O . GLN A 1 91 ? 9.727 20.125 -1.081 1 90.19 91 GLN A O 1
ATOM 731 N N . GLY A 1 92 ? 11.578 19.484 -0.258 1 72.25 92 GLY A N 1
ATOM 732 C CA . GLY A 1 92 ? 11.688 20.406 0.866 1 72.25 92 GLY A CA 1
ATOM 733 C C . GLY A 1 92 ? 12.406 21.688 0.518 1 72.25 92 GLY A C 1
ATOM 734 O O . GLY A 1 92 ? 13.102 21.766 -0.5 1 72.25 92 GLY A O 1
ATOM 735 N N . MET B 1 1 ? -15.148 8.367 -6.176 1 38.75 1 MET B N 1
ATOM 736 C CA . MET B 1 1 ? -14.203 7.461 -6.828 1 38.75 1 MET B CA 1
ATOM 737 C C . MET B 1 1 ? -12.797 8.062 -6.852 1 38.75 1 MET B C 1
ATOM 739 O O . MET B 1 1 ? -12.57 9.086 -7.5 1 38.75 1 MET B O 1
ATOM 743 N N . THR B 1 2 ? -12.109 8.047 -5.707 1 51.12 2 THR B N 1
ATOM 744 C CA . THR B 1 2 ? -10.852 8.766 -5.598 1 51.12 2 THR B CA 1
ATOM 745 C C . THR B 1 2 ? -9.883 8.336 -6.695 1 51.12 2 THR B C 1
ATOM 747 O O . THR B 1 2 ? -9.625 7.141 -6.867 1 51.12 2 THR B O 1
ATOM 750 N N . PHE B 1 3 ? -10.031 9.047 -7.762 1 55.28 3 PHE B N 1
ATOM 751 C CA . PHE B 1 3 ? -9.125 8.867 -8.891 1 55.28 3 PHE B CA 1
ATOM 752 C C . PHE B 1 3 ? -7.695 8.641 -8.406 1 55.28 3 PHE B C 1
ATOM 754 O O . PHE B 1 3 ? -7.07 9.539 -7.844 1 55.28 3 PHE B O 1
ATOM 761 N N . CYS B 1 4 ? -7.453 7.367 -8.023 1 62.06 4 CYS B N 1
ATOM 762 C CA . CYS B 1 4 ? -6.098 7.051 -7.59 1 62.06 4 CYS B CA 1
ATOM 763 C C . CYS B 1 4 ? -5.102 7.27 -8.719 1 62.06 4 CYS B C 1
ATOM 765 O O . CYS B 1 4 ? -4.988 6.438 -9.625 1 62.06 4 CYS B O 1
ATOM 767 N N . VAL B 1 5 ? -4.801 8.492 -9.008 1 70.25 5 VAL B N 1
ATOM 768 C CA . VAL B 1 5 ? -3.766 8.602 -10.031 1 70.25 5 VAL B CA 1
ATOM 769 C C . VAL B 1 5 ? -2.412 8.211 -9.438 1 70.25 5 VAL B C 1
ATOM 771 O O . VAL B 1 5 ? -1.672 9.07 -8.953 1 70.25 5 VAL B O 1
ATOM 774 N N . TYR B 1 6 ? -2.139 6.918 -9.172 1 77.25 6 TYR B N 1
ATOM 775 C CA . TYR B 1 6 ? -0.881 6.383 -8.656 1 77.25 6 TYR B CA 1
ATOM 776 C C . TYR B 1 6 ? 0.311 7.055 -9.328 1 77.25 6 TYR B C 1
ATOM 778 O O . TYR B 1 6 ? 1.224 7.535 -8.648 1 77.25 6 TYR B O 1
ATOM 786 N N . THR B 1 7 ? 0.198 7.141 -10.672 1 77.06 7 THR B N 1
ATOM 787 C CA . THR B 1 7 ? 1.324 7.668 -11.43 1 77.06 7 THR B CA 1
ATOM 788 C C . THR B 1 7 ? 1.553 9.141 -11.109 1 77.06 7 THR B C 1
ATOM 790 O O . THR B 1 7 ? 2.697 9.586 -10.984 1 77.06 7 THR B O 1
ATOM 793 N N . ARG B 1 8 ? 0.481 9.859 -10.891 1 78.12 8 ARG B N 1
ATOM 794 C CA . ARG B 1 8 ? 0.623 11.281 -10.578 1 78.12 8 ARG B CA 1
ATOM 795 C C . ARG B 1 8 ? 1.237 11.477 -9.195 1 78.12 8 ARG B C 1
ATOM 797 O O . ARG B 1 8 ? 2.127 12.312 -9.023 1 78.12 8 ARG B O 1
ATOM 804 N N . VAL B 1 9 ? 0.853 10.617 -8.242 1 80.62 9 VAL B N 1
ATOM 805 C CA . VAL B 1 9 ? 1.313 10.773 -6.871 1 80.62 9 VAL B CA 1
ATOM 806 C C . VAL B 1 9 ? 2.768 10.32 -6.758 1 80.62 9 VAL B C 1
ATOM 808 O O . VAL B 1 9 ? 3.572 10.961 -6.074 1 80.62 9 VAL B O 1
ATOM 811 N N . LYS B 1 10 ? 3.084 9.336 -7.531 1 81.81 10 LYS B N 1
ATOM 812 C CA . LYS B 1 10 ? 4.422 8.773 -7.398 1 81.81 10 LYS B CA 1
ATOM 813 C C . LYS B 1 10 ? 5.402 9.445 -8.359 1 81.81 10 LYS B C 1
ATOM 815 O O . LYS B 1 10 ? 6.605 9.477 -8.109 1 81.81 10 LYS B O 1
ATOM 820 N N . LYS B 1 11 ? 4.93 10.023 -9.422 1 81.88 11 LYS B N 1
ATOM 821 C CA . LYS B 1 11 ? 5.855 10.547 -10.422 1 81.88 11 LYS B CA 1
ATOM 822 C C . LYS B 1 11 ? 5.977 12.062 -10.32 1 81.88 11 LYS B C 1
ATOM 824 O O . LYS B 1 11 ? 6.961 12.641 -10.781 1 81.88 11 LYS B O 1
ATOM 829 N N . LYS B 1 12 ? 5.094 12.695 -9.789 1 86.81 12 LYS B N 1
ATOM 830 C CA . LYS B 1 12 ? 5.148 14.148 -9.727 1 86.81 12 LYS B CA 1
ATOM 831 C C . LYS B 1 12 ? 5.871 14.617 -8.461 1 86.81 12 LYS B C 1
ATOM 833 O O . LYS B 1 12 ? 5.602 14.117 -7.367 1 86.81 12 LYS B O 1
ATOM 838 N N . THR B 1 13 ? 6.867 15.484 -8.664 1 91.69 13 THR B N 1
ATOM 839 C CA . THR B 1 13 ? 7.527 16.125 -7.539 1 91.69 13 THR B CA 1
ATOM 840 C C . THR B 1 13 ? 6.68 17.281 -7.004 1 91.69 13 THR B C 1
ATOM 842 O O . THR B 1 13 ? 6.273 18.156 -7.762 1 91.69 13 THR B O 1
ATOM 845 N N . MET B 1 14 ? 6.34 17.203 -5.793 1 92.56 14 MET B N 1
ATOM 846 C CA . MET B 1 14 ? 5.539 18.266 -5.188 1 92.56 14 MET B CA 1
ATOM 847 C C . MET B 1 14 ? 6.316 18.969 -4.074 1 92.56 14 MET B C 1
ATOM 849 O O . MET B 1 14 ? 7.289 18.422 -3.555 1 92.56 14 MET B O 1
ATOM 853 N N . THR B 1 15 ? 5.934 20.219 -3.807 1 94 15 THR B N 1
ATOM 854 C CA . THR B 1 15 ? 6.504 20.938 -2.67 1 94 15 THR B CA 1
ATOM 855 C C . THR B 1 15 ? 5.777 20.578 -1.38 1 94 15 THR B C 1
ATOM 857 O O . THR B 1 15 ? 4.723 19.938 -1.415 1 94 15 THR B O 1
ATOM 860 N N . VAL B 1 16 ? 6.453 20.969 -0.291 1 93.12 16 VAL B N 1
ATOM 861 C CA . VAL B 1 16 ? 5.816 20.75 1.002 1 93.12 16 VAL B CA 1
ATOM 862 C C . VAL B 1 16 ? 4.484 21.484 1.057 1 93.12 16 VAL B C 1
ATOM 864 O O . VAL B 1 16 ? 3.498 20.969 1.592 1 93.12 16 VAL B O 1
ATOM 867 N N . GLU B 1 17 ? 4.43 22.656 0.456 1 93.44 17 GLU B N 1
ATOM 868 C CA . GLU B 1 17 ? 3.203 23.438 0.424 1 93.44 17 GLU B CA 1
ATOM 869 C C . GLU B 1 17 ? 2.107 22.734 -0.364 1 93.44 17 GLU B C 1
ATOM 871 O O . GLU B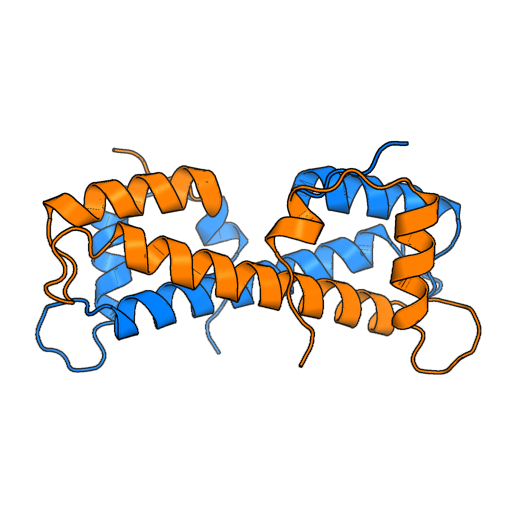 1 17 ? 0.939 22.75 0.025 1 93.44 17 GLU B O 1
ATOM 876 N N . ASP B 1 18 ? 2.49 22.094 -1.449 1 92.75 18 ASP B N 1
ATOM 877 C CA . ASP B 1 18 ? 1.539 21.312 -2.223 1 92.75 18 ASP B CA 1
ATOM 878 C C . ASP B 1 18 ? 0.961 20.172 -1.383 1 92.75 18 ASP B C 1
ATOM 880 O O . ASP B 1 18 ? -0.241 19.906 -1.438 1 92.75 18 ASP B O 1
ATOM 884 N N . PHE B 1 19 ? 1.854 19.609 -0.677 1 92.75 19 PHE B N 1
ATOM 885 C CA . PHE B 1 19 ? 1.455 18.484 0.173 1 92.75 19 PHE B CA 1
ATOM 886 C C . PHE B 1 19 ? 0.471 18.953 1.242 1 92.75 19 PHE B C 1
ATOM 888 O O . PHE B 1 19 ? -0.564 18.312 1.456 1 92.75 19 PHE B O 1
ATOM 895 N N . LYS B 1 20 ? 0.727 20.062 1.805 1 92.69 20 LYS B N 1
ATOM 896 C CA . LYS B 1 20 ? -0.159 20.625 2.816 1 92.69 20 LYS B CA 1
ATOM 897 C C . LYS B 1 20 ? -1.532 20.938 2.229 1 92.69 20 LYS B C 1
ATOM 899 O O . LYS B 1 20 ? -2.559 20.672 2.855 1 92.69 20 LYS B O 1
ATOM 904 N N . THR B 1 21 ? -1.539 21.516 1.119 1 93.12 21 THR B N 1
ATOM 905 C CA . THR B 1 21 ? -2.783 21.844 0.438 1 93.12 21 THR B CA 1
ATOM 906 C C . THR B 1 21 ? -3.602 20.594 0.157 1 93.12 21 THR B C 1
ATOM 908 O O . THR B 1 21 ? -4.824 20.594 0.327 1 93.12 21 THR B O 1
ATOM 911 N N . TRP B 1 22 ? -2.896 19.609 -0.224 1 90.69 22 TRP B N 1
ATOM 912 C CA . TRP B 1 22 ? -3.551 18.328 -0.481 1 90.69 22 TRP B CA 1
ATOM 913 C C . TRP B 1 22 ? -4.207 17.781 0.786 1 90.69 22 TRP B C 1
ATOM 915 O O . TRP B 1 22 ? -5.336 17.281 0.746 1 90.69 22 TRP B O 1
ATOM 925 N N . LEU B 1 23 ? -3.5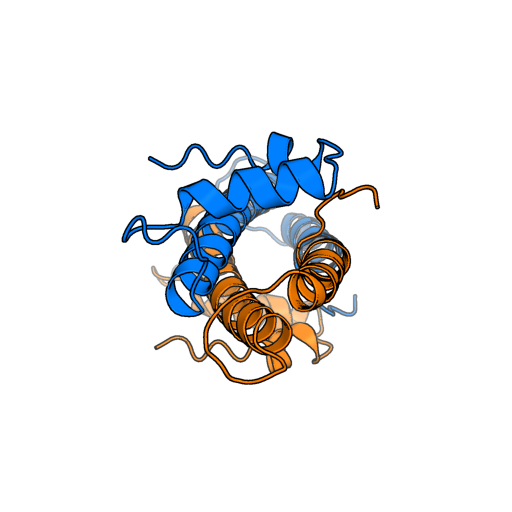64 17.891 1.885 1 93.69 23 LEU B N 1
ATOM 926 C CA . LEU B 1 23 ? -4.074 17.375 3.148 1 93.69 23 LEU B CA 1
ATOM 927 C C . LEU B 1 23 ? -5.367 18.078 3.545 1 93.69 23 LEU B C 1
ATOM 929 O O . LEU B 1 23 ? -6.227 17.5 4.203 1 93.69 23 LEU B O 1
ATOM 933 N N . LYS B 1 24 ? -5.504 19.281 3.125 1 94.5 24 LYS B N 1
ATOM 934 C CA . LYS B 1 24 ? -6.641 20.094 3.539 1 94.5 24 LYS B CA 1
ATOM 935 C C . LYS B 1 24 ? -7.957 19.484 3.057 1 94.5 24 LYS B C 1
ATOM 937 O O . LYS B 1 24 ? -9.008 19.703 3.67 1 94.5 24 LYS B O 1
ATOM 942 N N . GLN B 1 25 ? -7.84 18.766 2.018 1 93.62 25 GLN B N 1
ATOM 943 C CA . GLN B 1 25 ? -9.055 18.188 1.47 1 93.62 25 GLN B CA 1
ATOM 944 C C . GLN B 1 25 ? -9.625 17.109 2.398 1 93.62 25 GLN B C 1
ATOM 946 O O . GLN B 1 25 ? -10.773 16.703 2.256 1 93.62 25 GLN B O 1
ATOM 951 N N . PHE B 1 26 ? -8.859 16.703 3.307 1 94.94 26 PHE B N 1
ATOM 952 C CA . PHE B 1 26 ? -9.297 15.641 4.199 1 94.94 26 PHE B CA 1
ATOM 953 C C . PHE B 1 26 ? -9.836 16.219 5.504 1 94.94 26 PHE B C 1
ATOM 955 O O . PHE B 1 26 ? -10.219 15.469 6.406 1 94.94 26 PHE B O 1
ATOM 962 N N . ASP B 1 27 ? -9.805 17.547 5.602 1 97 27 ASP B N 1
ATOM 963 C CA . ASP B 1 27 ? -10.461 18.219 6.719 1 97 27 ASP B CA 1
ATOM 964 C C . ASP B 1 27 ? -11.977 18.047 6.637 1 97 27 ASP B C 1
ATOM 966 O O . ASP B 1 27 ? -12.688 18.984 6.25 1 97 27 ASP B O 1
ATOM 970 N N . ALA B 1 28 ? -12.453 17 7.09 1 95.75 28 ALA B N 1
ATOM 971 C CA . ALA B 1 28 ? -13.844 16.578 6.898 1 95.75 28 ALA B CA 1
ATOM 972 C C . ALA B 1 28 ? -14.789 17.453 7.719 1 95.75 28 ALA B C 1
ATOM 974 O O . ALA B 1 28 ? -15.93 17.688 7.312 1 95.75 28 ALA B O 1
ATOM 975 N N . ASP B 1 29 ? -14.328 18 8.828 1 96.31 29 ASP B N 1
ATOM 976 C CA . ASP B 1 29 ? -15.219 18.766 9.68 1 96.31 29 ASP B CA 1
ATOM 977 C C . ASP B 1 29 ? -15.055 20.266 9.43 1 96.31 29 ASP B C 1
ATOM 979 O O . ASP B 1 29 ? -15.727 21.094 10.07 1 96.31 29 ASP B O 1
ATOM 983 N N . GLY B 1 30 ? -14.102 20.688 8.648 1 95.94 30 GLY B N 1
ATOM 984 C CA . GLY B 1 30 ? -13.93 22.062 8.203 1 95.94 30 GLY B CA 1
ATOM 985 C C . GLY B 1 30 ? -13.359 22.953 9.281 1 95.94 30 GLY B C 1
ATOM 986 O O . GLY B 1 30 ? -13.539 24.172 9.234 1 95.94 30 GLY B O 1
ATOM 987 N N . ASP B 1 31 ? -12.695 22.453 10.273 1 95.56 31 ASP B N 1
ATOM 988 C CA . ASP B 1 31 ? -12.195 23.266 11.375 1 95.56 31 ASP B CA 1
ATOM 989 C C . ASP B 1 31 ? -10.828 23.859 11.047 1 95.56 31 ASP B C 1
ATOM 991 O O . ASP B 1 31 ? -10.219 24.531 11.875 1 95.56 31 ASP B O 1
ATOM 995 N N . GLY B 1 32 ? -10.312 23.578 9.883 1 94.06 32 GLY B N 1
ATOM 996 C CA . GLY B 1 32 ? -9.07 24.172 9.414 1 94.06 32 GLY B CA 1
ATOM 997 C C . GLY B 1 32 ? -7.844 23.406 9.883 1 94.06 32 GLY B C 1
ATOM 998 O O . GLY B 1 32 ? -6.711 23.781 9.57 1 94.06 32 GLY B O 1
ATOM 999 N N . ARG B 1 33 ? -8.086 22.312 10.633 1 94.38 33 ARG B N 1
ATOM 1000 C CA . ARG B 1 33 ? -6.988 21.484 11.117 1 94.38 33 ARG B CA 1
ATOM 1001 C C . ARG B 1 33 ? -7.156 20.031 10.656 1 94.38 33 ARG B C 1
ATOM 1003 O O . ARG B 1 33 ? -8.266 19.594 10.359 1 94.38 33 ARG B O 1
ATOM 1010 N N . ILE B 1 34 ? -6.02 19.328 10.617 1 96.31 34 ILE B N 1
ATOM 1011 C CA . ILE B 1 34 ? -6.051 17.922 10.266 1 96.31 34 ILE B CA 1
ATOM 1012 C C . ILE B 1 34 ? -5.871 17.078 11.523 1 96.31 34 ILE B C 1
ATOM 1014 O O . ILE B 1 34 ? -4.797 17.062 12.133 1 96.31 34 ILE B O 1
ATOM 1018 N N . SER B 1 35 ? -6.93 16.391 11.828 1 96.62 35 SER B N 1
ATOM 1019 C CA . SER B 1 35 ? -6.887 15.508 12.992 1 96.62 35 SER B CA 1
ATOM 1020 C C . SER B 1 35 ? -6.207 14.18 12.656 1 96.62 35 SER B C 1
ATOM 1022 O O . SER B 1 35 ? -5.992 13.867 11.484 1 96.62 35 SER B O 1
ATOM 1024 N N . LYS B 1 36 ? -5.953 13.406 13.68 1 95.19 36 LYS B N 1
ATOM 1025 C CA . LYS B 1 36 ? -5.375 12.07 13.516 1 95.19 36 LYS B CA 1
ATOM 1026 C C . LYS B 1 36 ? -6.27 11.188 12.648 1 95.19 36 LYS B C 1
ATOM 1028 O O . LYS B 1 36 ? -5.781 10.469 11.781 1 95.19 36 LYS B O 1
ATOM 1033 N N . ASN B 1 37 ? -7.523 11.32 12.938 1 95.69 37 ASN B N 1
ATOM 1034 C CA . ASN B 1 37 ? -8.461 10.492 12.188 1 95.69 37 ASN B CA 1
ATOM 1035 C C . ASN B 1 37 ? -8.531 10.914 10.719 1 95.69 37 ASN B C 1
ATOM 1037 O O . ASN B 1 37 ? -8.656 10.07 9.828 1 95.69 37 ASN B O 1
ATOM 1041 N N . GLU B 1 38 ? -8.5 12.164 10.484 1 96.81 38 GLU B N 1
ATOM 1042 C CA . GLU B 1 38 ? -8.492 12.664 9.109 1 96.81 38 GLU B CA 1
ATOM 1043 C C . GLU B 1 38 ? -7.211 12.258 8.383 1 96.81 38 GLU B C 1
ATOM 1045 O O . GLU B 1 38 ? -7.25 11.883 7.207 1 96.81 38 GLU B O 1
ATOM 1050 N N . LEU B 1 39 ? -6.121 12.359 9.117 1 96.19 39 LEU B N 1
ATOM 1051 C CA . LEU B 1 39 ? -4.855 11.938 8.531 1 96.19 39 LEU B CA 1
ATOM 1052 C C . LEU B 1 39 ? -4.867 10.438 8.234 1 96.19 39 LEU B C 1
ATOM 1054 O O . LEU B 1 39 ? -4.395 10.008 7.176 1 96.19 39 LEU B O 1
ATOM 1058 N N . ARG B 1 40 ? -5.371 9.711 9.172 1 96.06 40 ARG B N 1
ATOM 1059 C CA . ARG B 1 40 ? -5.48 8.273 8.953 1 96.06 40 ARG B CA 1
ATOM 1060 C C . ARG B 1 40 ? -6.262 7.969 7.68 1 96.06 40 ARG B C 1
ATOM 1062 O O . ARG B 1 40 ? -5.859 7.113 6.887 1 96.06 40 ARG B O 1
ATOM 1069 N N . THR B 1 41 ? -7.352 8.625 7.477 1 95.5 41 THR B N 1
ATOM 1070 C CA . THR B 1 41 ? -8.172 8.461 6.281 1 95.5 41 THR B CA 1
ATOM 1071 C C . THR B 1 41 ? -7.387 8.836 5.027 1 95.5 41 THR B C 1
ATOM 1073 O O . THR B 1 41 ? -7.473 8.156 4.008 1 95.5 41 THR B O 1
ATOM 1076 N N . ALA B 1 42 ? -6.652 9.914 5.117 1 94 42 ALA B N 1
ATOM 1077 C CA . ALA B 1 42 ? -5.84 10.359 3.99 1 94 42 ALA B CA 1
ATOM 1078 C C . ALA B 1 42 ? -4.84 9.281 3.572 1 94 42 ALA B C 1
ATOM 1080 O O . ALA B 1 42 ? -4.746 8.938 2.393 1 94 42 ALA B O 1
ATOM 1081 N N . ILE B 1 43 ? -4.133 8.734 4.512 1 94.19 43 ILE B N 1
ATOM 1082 C CA . ILE B 1 43 ? -3.104 7.738 4.234 1 94.19 43 ILE B CA 1
ATOM 1083 C C . ILE B 1 43 ? -3.75 6.461 3.705 1 94.19 43 ILE B C 1
ATOM 1085 O O . ILE B 1 43 ? -3.246 5.848 2.762 1 94.19 43 ILE B O 1
ATOM 1089 N N . ARG B 1 44 ? -4.863 6.086 4.266 1 93.75 44 ARG B N 1
ATOM 1090 C CA . ARG B 1 44 ? -5.562 4.891 3.812 1 93.75 44 ARG B CA 1
ATOM 1091 C C . ARG B 1 44 ? -6.035 5.047 2.371 1 93.75 44 ARG B C 1
ATOM 1093 O O . ARG B 1 44 ? -5.93 4.109 1.575 1 93.75 44 ARG B O 1
ATOM 1100 N N . ASP B 1 45 ? -6.59 6.172 2.109 1 92.88 45 ASP B N 1
ATOM 1101 C CA . ASP B 1 45 ? -7.051 6.426 0.749 1 92.88 45 ASP B CA 1
ATOM 1102 C C . ASP B 1 45 ? -5.898 6.32 -0.25 1 92.88 45 ASP B C 1
ATOM 1104 O O . ASP B 1 45 ? -6.035 5.684 -1.296 1 92.88 45 ASP B O 1
ATOM 1108 N N . LEU B 1 46 ? -4.82 6.934 0.035 1 90.94 46 LEU B N 1
ATOM 1109 C CA . LEU B 1 46 ? -3.625 6.859 -0.797 1 90.94 46 LEU B CA 1
ATOM 1110 C C . LEU B 1 46 ? -3.131 5.422 -0.915 1 90.94 46 LEU B C 1
ATOM 1112 O O . LEU B 1 46 ? -2.84 4.949 -2.016 1 90.94 46 LEU B O 1
ATOM 1116 N N . GLY B 1 47 ? -3.041 4.758 0.206 1 92.19 47 GLY B N 1
ATOM 1117 C CA . GLY B 1 47 ? -2.566 3.383 0.236 1 92.19 47 GLY B CA 1
ATOM 1118 C C . GLY B 1 47 ? -3.42 2.438 -0.588 1 92.19 47 GLY B C 1
ATOM 1119 O O . GLY B 1 47 ? -2.896 1.547 -1.261 1 92.19 47 GLY B O 1
ATOM 1120 N N . MET B 1 48 ? -4.734 2.58 -0.481 1 92 48 MET B N 1
ATOM 1121 C CA . MET B 1 48 ? -5.645 1.737 -1.249 1 92 48 MET B CA 1
ATOM 1122 C C . MET B 1 48 ? -5.441 1.94 -2.746 1 92 48 MET B C 1
ATOM 1124 O O . MET B 1 48 ? -5.484 0.981 -3.52 1 92 48 MET B O 1
ATOM 1128 N N . CYS B 1 49 ? -5.227 3.172 -3.088 1 91.62 49 CYS B N 1
ATOM 1129 C CA . CYS B 1 49 ? -4.922 3.461 -4.484 1 91.62 49 CYS B CA 1
ATOM 1130 C C . CYS B 1 49 ? -3.643 2.758 -4.922 1 91.62 49 CYS B C 1
ATOM 1132 O O . CYS B 1 49 ? -3.605 2.127 -5.98 1 91.62 49 CYS B O 1
ATOM 1134 N N . PHE B 1 50 ? -2.596 2.875 -4.141 1 91.38 50 PHE B N 1
ATOM 1135 C CA . PHE B 1 50 ? -1.329 2.221 -4.449 1 91.38 50 PHE B CA 1
ATOM 1136 C C . PHE B 1 50 ? -1.505 0.708 -4.523 1 91.38 50 PHE B C 1
ATOM 1138 O O . PHE B 1 50 ? -0.965 0.06 -5.422 1 91.38 50 PHE B O 1
ATOM 1145 N N . THR B 1 51 ? -2.27 0.188 -3.592 1 93.12 51 THR B N 1
ATOM 1146 C CA . THR B 1 51 ? -2.5 -1.251 -3.547 1 93.12 51 THR B CA 1
ATOM 1147 C C . THR B 1 51 ? -3.188 -1.729 -4.824 1 93.12 51 THR B C 1
ATOM 1149 O O . THR B 1 51 ? -2.801 -2.748 -5.398 1 93.12 51 THR B O 1
ATOM 1152 N N . THR B 1 52 ? -4.195 -1.017 -5.305 1 92.12 52 THR B N 1
ATOM 1153 C CA . THR B 1 52 ? -4.922 -1.385 -6.516 1 92.12 52 THR B CA 1
ATOM 1154 C C . THR B 1 52 ? -3.998 -1.366 -7.73 1 92.12 52 THR B C 1
ATOM 1156 O O . THR B 1 52 ? -4.012 -2.291 -8.547 1 92.12 52 THR B O 1
ATOM 1159 N N . TRP B 1 53 ? -3.234 -0.402 -7.773 1 91.62 53 TRP B N 1
ATOM 1160 C CA . TRP B 1 53 ? -2.295 -0.278 -8.883 1 91.62 53 TRP B CA 1
ATOM 1161 C C . TRP B 1 53 ? -1.26 -1.396 -8.852 1 91.62 53 TRP B C 1
ATOM 1163 O O . TRP B 1 53 ? -0.987 -2.031 -9.867 1 91.62 53 TRP B O 1
ATOM 1173 N N . LYS B 1 54 ? -0.632 -1.628 -7.723 1 92 54 LYS B N 1
ATOM 1174 C CA . LYS B 1 54 ? 0.373 -2.676 -7.578 1 92 54 LYS B CA 1
ATOM 1175 C C . LYS B 1 54 ? -0.211 -4.047 -7.91 1 92 54 LYS B C 1
ATOM 1177 O O . LYS B 1 54 ? 0.457 -4.879 -8.523 1 92 54 LYS B O 1
ATOM 1182 N N . ALA B 1 55 ? -1.45 -4.195 -7.465 1 94.5 55 ALA B N 1
ATOM 1183 C CA . ALA B 1 55 ? -2.111 -5.457 -7.773 1 94.5 55 ALA B CA 1
ATOM 1184 C C . ALA B 1 55 ? -2.27 -5.641 -9.281 1 94.5 55 ALA B C 1
ATOM 1186 O O . ALA B 1 55 ? -2.008 -6.723 -9.812 1 94.5 55 ALA B O 1
ATOM 1187 N N . ARG B 1 56 ? -2.705 -4.641 -9.984 1 93.12 56 ARG B N 1
ATOM 1188 C CA . ARG B 1 56 ? -2.859 -4.703 -11.43 1 93.12 56 ARG B CA 1
ATOM 1189 C C . ARG B 1 56 ? -1.522 -4.977 -12.109 1 93.12 56 ARG B C 1
ATOM 1191 O O . ARG B 1 56 ? -1.436 -5.824 -13.008 1 93.12 56 ARG B O 1
ATOM 1198 N N . LYS B 1 57 ? -0.53 -4.273 -11.672 1 93 57 LYS B N 1
ATOM 1199 C CA . LYS B 1 57 ? 0.798 -4.461 -12.25 1 93 57 LYS B CA 1
ATOM 1200 C C . LYS B 1 57 ? 1.328 -5.863 -11.977 1 93 57 LYS B C 1
ATOM 1202 O O . LYS B 1 57 ? 1.87 -6.516 -12.867 1 93 57 LYS B O 1
ATOM 1207 N N . GLY B 1 58 ? 1.232 -6.332 -10.727 1 94.94 58 GLY B N 1
ATOM 1208 C CA . GLY B 1 58 ? 1.669 -7.668 -10.359 1 94.94 58 GLY B CA 1
ATOM 1209 C C . GLY B 1 58 ? 1.004 -8.758 -11.172 1 94.94 58 GLY B C 1
ATOM 1210 O O . GLY B 1 58 ? 1.665 -9.695 -11.625 1 94.94 58 GLY B O 1
ATOM 1211 N N . VAL B 1 59 ? -0.248 -8.633 -11.422 1 95.88 59 VAL B N 1
ATOM 1212 C CA . VAL B 1 59 ? -0.998 -9.609 -12.195 1 95.88 59 VAL B CA 1
ATOM 1213 C C . VAL B 1 59 ? -0.514 -9.609 -13.641 1 95.88 59 VAL B C 1
ATOM 1215 O O . VAL B 1 59 ? -0.364 -10.664 -14.258 1 95.88 59 VAL B O 1
ATOM 1218 N N . ARG B 1 60 ? -0.314 -8.445 -14.211 1 94.31 60 ARG B N 1
ATOM 1219 C CA . ARG B 1 60 ? 0.178 -8.344 -15.586 1 94.31 60 ARG B CA 1
ATOM 1220 C C . ARG B 1 60 ? 1.532 -9.031 -15.734 1 94.31 60 ARG B C 1
ATOM 1222 O O . ARG B 1 60 ? 1.767 -9.75 -16.703 1 94.31 60 ARG B O 1
ATOM 1229 N N . ILE B 1 61 ? 2.41 -8.836 -14.781 1 92.69 61 ILE B N 1
ATOM 1230 C CA . ILE B 1 61 ? 3.73 -9.461 -14.789 1 92.69 61 ILE B CA 1
ATOM 1231 C C . ILE B 1 61 ? 3.592 -10.977 -14.672 1 92.69 61 ILE B C 1
ATOM 1233 O O . ILE B 1 61 ? 4.293 -11.719 -15.367 1 92.69 61 ILE B O 1
ATOM 1237 N N . ALA B 1 62 ? 2.689 -11.453 -13.828 1 92.69 62 ALA B N 1
ATOM 1238 C CA . ALA B 1 62 ? 2.521 -12.867 -13.523 1 92.69 62 ALA B CA 1
ATOM 1239 C C . ALA B 1 62 ? 1.832 -13.602 -14.672 1 92.69 62 ALA B C 1
ATOM 1241 O O . ALA B 1 62 ? 1.886 -14.828 -14.75 1 92.69 62 ALA B O 1
ATOM 1242 N N . ASP B 1 63 ? 1.104 -12.93 -15.477 1 93.38 63 ASP B N 1
ATOM 1243 C CA . ASP B 1 63 ? 0.452 -13.57 -16.625 1 93.38 63 ASP B CA 1
ATOM 1244 C C . ASP B 1 63 ? 1.063 -13.094 -17.938 1 93.38 63 ASP B C 1
ATOM 1246 O O . ASP B 1 63 ? 0.345 -12.648 -18.844 1 93.38 63 ASP B O 1
ATOM 1250 N N . ALA B 1 64 ? 2.32 -13.297 -18.109 1 89.56 64 ALA B N 1
ATOM 1251 C CA . ALA B 1 64 ? 3.09 -12.836 -19.266 1 89.56 64 ALA B CA 1
ATOM 1252 C C . ALA B 1 64 ? 2.672 -13.57 -20.531 1 89.56 64 ALA B C 1
ATOM 1254 O O . ALA B 1 64 ? 2.719 -13.008 -21.641 1 89.56 64 ALA B O 1
ATOM 1255 N N . ASN B 1 65 ? 2.221 -14.852 -20.438 1 93.06 65 ASN B N 1
ATOM 1256 C CA . ASN B 1 65 ? 1.858 -15.609 -21.625 1 93.06 65 ASN B CA 1
ATOM 1257 C C . ASN B 1 65 ? 0.359 -15.547 -21.906 1 93.06 65 ASN B C 1
ATOM 1259 O O . ASN B 1 65 ? -0.134 -16.172 -22.844 1 93.06 65 ASN B O 1
ATOM 1263 N N . GLY B 1 66 ? -0.39 -14.906 -20.984 1 93.06 66 GLY B N 1
ATOM 1264 C CA . GLY B 1 66 ? -1.79 -14.578 -21.219 1 93.06 66 GLY B CA 1
ATOM 1265 C C . GLY B 1 66 ? -2.719 -15.758 -21 1 93.06 66 GLY B C 1
ATOM 1266 O O . GLY B 1 66 ? -3.857 -15.758 -21.469 1 93.06 66 GLY B O 1
ATOM 1267 N N . ASN B 1 67 ? -2.312 -16.812 -20.359 1 94.25 67 ASN B N 1
ATOM 1268 C CA . ASN B 1 67 ? -3.156 -17.984 -20.203 1 94.25 67 ASN B CA 1
ATOM 1269 C C . ASN B 1 67 ? -3.998 -17.906 -18.922 1 94.25 67 ASN B C 1
ATOM 1271 O O . ASN B 1 67 ? -4.82 -18.797 -18.672 1 94.25 67 ASN B O 1
ATOM 1275 N N . GLY B 1 68 ? -3.707 -16.938 -18.031 1 95.12 68 GLY B N 1
ATOM 1276 C CA . GLY B 1 68 ? -4.57 -16.656 -16.891 1 95.12 68 GLY B CA 1
ATOM 1277 C C . GLY B 1 68 ? -4.125 -17.359 -15.625 1 95.12 68 GLY B C 1
ATOM 1278 O O . GLY B 1 68 ? -4.738 -17.188 -14.57 1 95.12 68 GLY B O 1
ATOM 1279 N N . PHE B 1 69 ? -3.092 -18.172 -15.766 1 95.19 69 PHE B N 1
ATOM 1280 C CA . PHE B 1 69 ? -2.598 -18.891 -14.594 1 95.19 69 PHE B CA 1
ATOM 1281 C C . PHE B 1 69 ? -1.11 -18.641 -14.391 1 95.19 69 PHE B C 1
ATOM 1283 O O . PHE B 1 69 ? -0.372 -18.422 -15.352 1 95.19 69 PHE B O 1
ATOM 1290 N N . LEU B 1 70 ? -0.763 -18.609 -13.07 1 94.94 70 LEU B N 1
ATOM 1291 C CA . LEU B 1 70 ? 0.642 -18.469 -12.703 1 94.94 70 LEU B CA 1
ATOM 1292 C C . LEU B 1 70 ? 1.416 -19.75 -12.984 1 94.94 70 LEU B C 1
ATOM 1294 O O . LEU B 1 70 ? 1.018 -20.828 -12.539 1 94.94 70 LEU B O 1
ATOM 1298 N N . ASP B 1 71 ? 2.48 -19.641 -13.812 1 92.94 71 ASP B N 1
ATOM 1299 C CA . ASP B 1 71 ? 3.336 -20.797 -14.031 1 92.94 71 ASP B CA 1
ATOM 1300 C C . ASP B 1 71 ? 4.723 -20.578 -13.43 1 92.94 71 ASP B C 1
ATOM 1302 O O . ASP B 1 71 ? 4.996 -19.531 -12.852 1 92.94 71 ASP B O 1
ATOM 1306 N N . GLU B 1 72 ? 5.598 -21.562 -13.516 1 89.31 72 GLU B N 1
ATOM 1307 C CA . GLU B 1 72 ? 6.898 -21.547 -12.852 1 89.31 72 GLU B CA 1
ATOM 1308 C C . GLU B 1 72 ? 7.777 -20.422 -13.383 1 89.31 72 GLU B C 1
ATOM 1310 O O . GLU B 1 72 ? 8.508 -19.797 -12.617 1 89.31 72 GLU B O 1
ATOM 1315 N N . ASN B 1 73 ? 7.715 -20.188 -14.633 1 89.5 73 ASN B N 1
ATOM 1316 C CA . ASN B 1 73 ? 8.5 -19.109 -15.227 1 89.5 73 ASN B CA 1
ATOM 1317 C C . ASN B 1 73 ? 7.977 -17.734 -14.82 1 89.5 73 ASN B C 1
ATOM 1319 O O . ASN B 1 73 ? 8.758 -16.812 -14.586 1 89.5 73 ASN B O 1
ATOM 1323 N N . GLU B 1 74 ? 6.691 -17.672 -14.711 1 94.25 74 GLU B N 1
ATOM 1324 C CA . GLU B 1 74 ? 6.043 -16.406 -14.367 1 94.25 74 GLU B CA 1
ATOM 1325 C C . GLU B 1 74 ? 6.258 -16.062 -12.898 1 94.25 74 GLU B C 1
ATOM 1327 O O . GLU B 1 74 ? 6.305 -14.883 -12.531 1 94.25 74 GLU B O 1
ATOM 1332 N N . ILE B 1 75 ? 6.504 -17.031 -12.117 1 93.88 75 ILE B N 1
ATOM 1333 C CA . ILE B 1 75 ? 6.699 -16.828 -10.688 1 93.88 75 ILE B CA 1
ATOM 1334 C C . ILE B 1 75 ? 7.973 -16.016 -10.453 1 93.88 75 ILE B C 1
ATOM 1336 O O . ILE B 1 75 ? 8.047 -15.211 -9.523 1 93.88 75 ILE B O 1
ATOM 1340 N N . GLU B 1 76 ? 8.914 -16.266 -11.273 1 92.56 76 GLU B N 1
ATOM 1341 C CA . GLU B 1 76 ? 10.156 -15.516 -11.117 1 92.56 76 GLU B CA 1
ATOM 1342 C C . GLU B 1 76 ? 9.922 -14.016 -11.289 1 92.56 76 GLU B C 1
ATOM 1344 O O . GLU B 1 76 ? 10.461 -13.203 -10.539 1 92.56 76 GLU B O 1
ATOM 1349 N N . GLY B 1 77 ? 9.172 -13.727 -12.32 1 93.56 77 GLY B N 1
ATOM 1350 C CA . GLY B 1 77 ? 8.805 -12.328 -12.508 1 93.56 77 GLY B CA 1
ATOM 1351 C C . GLY B 1 77 ? 8.047 -11.75 -11.336 1 93.56 77 GLY B C 1
ATOM 1352 O O . GLY B 1 77 ? 8.289 -10.609 -10.93 1 93.56 77 GLY B O 1
ATOM 1353 N N . LEU B 1 78 ? 7.172 -12.539 -10.789 1 95.06 78 LEU B N 1
ATOM 1354 C CA . LEU B 1 78 ? 6.375 -12.109 -9.648 1 95.06 78 LEU B CA 1
ATOM 1355 C C . LEU B 1 78 ? 7.258 -11.898 -8.422 1 95.06 78 LEU B C 1
ATOM 1357 O O . LEU B 1 78 ? 7.043 -10.961 -7.652 1 95.06 78 LEU B O 1
ATOM 1361 N N . VAL B 1 79 ? 8.219 -12.734 -8.25 1 94.56 79 VAL B N 1
ATOM 1362 C CA . VAL B 1 79 ? 9.148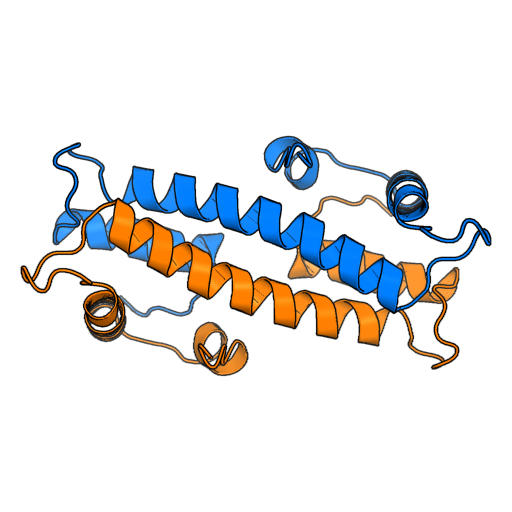 -12.625 -7.129 1 94.56 79 VAL B CA 1
ATOM 1363 C C . VAL B 1 79 ? 9.945 -11.328 -7.242 1 94.56 79 VAL B C 1
ATOM 1365 O O . VAL B 1 79 ? 10.086 -10.594 -6.258 1 94.56 79 VAL B O 1
ATOM 1368 N N . GLU B 1 80 ? 10.391 -11.023 -8.414 1 94.25 80 GLU B N 1
ATOM 1369 C CA . GLU B 1 80 ? 11.125 -9.773 -8.617 1 94.25 80 GLU B CA 1
ATOM 1370 C C . GLU B 1 80 ? 10.25 -8.562 -8.312 1 94.25 80 GLU B C 1
ATOM 1372 O O . GLU B 1 80 ? 10.703 -7.605 -7.684 1 94.25 80 GLU B O 1
ATOM 1377 N N . PHE B 1 81 ? 9.055 -8.68 -8.805 1 94.31 81 PHE B N 1
ATOM 1378 C CA . PHE B 1 81 ? 8.094 -7.625 -8.516 1 94.31 81 PHE B CA 1
ATOM 1379 C C . PHE B 1 81 ? 7.906 -7.453 -7.016 1 94.31 81 PHE B C 1
ATOM 1381 O O . PHE B 1 81 ? 7.922 -6.332 -6.504 1 94.31 81 PHE B O 1
ATOM 1388 N N . ALA B 1 82 ? 7.676 -8.586 -6.277 1 93.88 82 ALA B N 1
ATOM 1389 C CA . ALA B 1 82 ? 7.438 -8.562 -4.84 1 93.88 82 ALA B CA 1
ATOM 1390 C C . ALA B 1 82 ? 8.625 -7.957 -4.098 1 93.88 82 ALA B C 1
ATOM 1392 O O . ALA B 1 82 ? 8.453 -7.16 -3.17 1 93.88 82 ALA B O 1
ATOM 1393 N N . LYS B 1 83 ? 9.844 -8.234 -4.516 1 93.44 83 LYS B N 1
ATOM 1394 C CA . LYS B 1 83 ? 11.055 -7.699 -3.902 1 93.44 83 LYS B CA 1
ATOM 1395 C C . LYS B 1 83 ? 11.164 -6.191 -4.125 1 93.44 83 LYS B C 1
ATOM 1397 O O . LYS B 1 83 ? 11.367 -5.434 -3.174 1 93.44 83 LYS B O 1
ATOM 1402 N N . ASN B 1 84 ? 10.922 -5.781 -5.332 1 92.62 84 ASN B N 1
ATOM 1403 C CA . ASN B 1 84 ? 11.219 -4.41 -5.742 1 92.62 84 ASN B CA 1
ATOM 1404 C C . ASN B 1 84 ? 10.078 -3.461 -5.387 1 92.62 84 ASN B C 1
ATOM 1406 O O . ASN B 1 84 ? 10.32 -2.324 -4.973 1 92.62 84 ASN B O 1
ATOM 1410 N N . LYS B 1 85 ? 8.797 -3.922 -5.504 1 90.12 85 LYS B N 1
ATOM 1411 C CA . LYS B 1 85 ? 7.668 -3.004 -5.383 1 90.12 85 LYS B CA 1
ATOM 1412 C C . LYS B 1 85 ? 6.957 -3.178 -4.043 1 90.12 85 LYS B C 1
ATOM 1414 O O . LYS B 1 85 ? 6.359 -2.232 -3.527 1 90.12 85 LYS B O 1
ATOM 1419 N N . LEU B 1 86 ? 7.047 -4.363 -3.467 1 90 86 LEU B N 1
ATOM 1420 C CA . LEU B 1 86 ? 6.332 -4.605 -2.219 1 90 86 LEU B CA 1
ATOM 1421 C C . LEU B 1 86 ? 7.293 -4.629 -1.035 1 90 86 LEU B C 1
ATOM 1423 O O . LEU B 1 86 ? 6.863 -4.629 0.12 1 90 86 LEU B O 1
ATOM 1427 N N . GLY B 1 87 ? 8.547 -4.609 -1.343 1 88.88 87 GLY B N 1
ATOM 1428 C CA . GLY B 1 87 ? 9.539 -4.57 -0.281 1 88.88 87 GLY B CA 1
ATOM 1429 C C . GLY B 1 87 ? 9.664 -5.883 0.468 1 88.88 87 GLY B C 1
ATOM 1430 O O . GLY B 1 87 ? 10.039 -5.902 1.641 1 88.88 87 GLY B O 1
ATOM 1431 N N . MET B 1 88 ? 9.312 -6.934 -0.121 1 91.62 88 MET B N 1
ATOM 1432 C CA . MET B 1 88 ? 9.438 -8.242 0.517 1 91.62 88 MET B CA 1
ATOM 1433 C C . MET B 1 88 ? 10.867 -8.766 0.389 1 91.62 88 MET B C 1
ATOM 1435 O O . MET B 1 88 ? 11.547 -8.5 -0.603 1 91.62 88 MET B O 1
ATOM 1439 N N . LYS B 1 89 ? 11.273 -9.445 1.426 1 93.12 89 LYS B N 1
ATOM 1440 C CA . LYS B 1 89 ? 12.586 -10.07 1.399 1 93.12 89 LYS B CA 1
ATOM 1441 C C . LYS B 1 89 ? 12.492 -11.539 0.985 1 93.12 89 LYS B C 1
ATOM 1443 O O . LYS B 1 89 ? 12.234 -12.406 1.82 1 93.12 89 LYS B O 1
ATOM 1448 N N . ILE B 1 90 ? 12.703 -11.82 -0.275 1 94.25 90 ILE B N 1
ATOM 1449 C CA . ILE B 1 90 ? 12.648 -13.18 -0.814 1 94.25 90 ILE B CA 1
ATOM 1450 C C . ILE B 1 90 ? 14.016 -13.578 -1.354 1 94.25 90 ILE B C 1
ATOM 1452 O O . ILE B 1 90 ? 14.586 -12.875 -2.197 1 94.25 90 ILE B O 1
ATOM 1456 N N . GLN B 1 91 ? 14.594 -14.539 -0.728 1 90.38 91 GLN B N 1
ATOM 1457 C CA . GLN B 1 91 ? 15.914 -15.008 -1.142 1 90.38 91 GLN B CA 1
ATOM 1458 C C . GLN B 1 91 ? 15.805 -16 -2.301 1 90.38 91 GLN B C 1
ATOM 1460 O O . GLN B 1 91 ? 14.969 -16.906 -2.275 1 90.38 91 GLN B O 1
ATOM 1465 N N . GLY B 1 92 ? 16.312 -15.812 -3.504 1 72.88 92 GLY B N 1
ATOM 1466 C CA . GLY B 1 92 ? 16.391 -16.703 -4.645 1 72.88 92 GLY B CA 1
ATOM 1467 C C . GLY B 1 92 ? 17.484 -17.75 -4.512 1 72.88 92 GLY B C 1
ATOM 1468 O O . GLY B 1 92 ? 18.391 -17.609 -3.691 1 72.88 92 GLY B O 1
#

Radius of gyration: 18.22 Å; Cα contacts (8 Å, |Δi|>4): 215; chains: 2; bounding box: 32×51×43 Å

Solvent-accessible surface area (backbone atoms only — not comparable to full-atom values): 9966 Å² total; per-residue (Å²): 127,81,76,56,53,51,65,58,53,49,67,41,75,37,42,57,66,54,51,52,58,58,55,54,75,41,31,81,83,66,79,84,54,43,35,47,68,32,48,30,51,50,42,37,54,52,28,53,31,46,23,53,51,51,20,54,51,48,37,52,50,23,32,74,85,66,80,47,47,54,44,79,74,25,45,53,50,36,48,51,46,37,36,73,75,68,51,34,40,64,50,126,127,81,78,57,53,50,65,57,54,50,66,40,76,36,42,58,67,52,51,53,58,57,54,54,75,42,30,81,83,68,79,86,54,42,34,47,68,34,48,32,51,49,40,37,53,52,28,52,31,47,23,54,51,51,20,54,52,46,36,54,50,23,31,74,86,68,79,47,46,56,46,80,75,26,45,55,50,36,50,53,45,37,38,74,75,67,50,33,39,64,49,127

Sequence (184 aa):
MTFCVYTRVKKKTMTVEDFKTWLKQFDADGDGRISKNELRTAIRDLGMCFTTWKARKGVRIADANGNGFLDENEIEGLVEFAKNKLGMKIQGMTFCVYTRVKKKTMTVEDFKTWLKQFDADGDGRISKNELRTAIRDLGMCFTTWKARKGVRIADANGNGFLDENEIEGLVEFAKNKLGMKIQG

Foldseek 3Di:
DPPLPVCCVVPDDDDPVRVVVVLQVLVPVNPSDQDPVSVVVVVVVNVVSLVVVLVVVLQCQQCVVVPNDGDPVSVVSSVVSCCPPVVDDDDD/DPPLPVCCVVPDDDDPVRVVVVLQVLVPVNPSDQDPVSVVVVVVVNVVSLVVVLVVVLQCQQCVVVPNDGDPVSVVSSVVSCCPPVVDDDDD

Nearest PDB structures (foldseek):
  8f86-assembly1_A  TM=4.121E-01  e=4.816E+00  Xenopus laevis
  8j6s-assembly1_A  TM=4.370E-01  e=6.081E+00  Homo sapiens
  5ong-assembly1_E  TM=4.228E-01  e=8.627E+00  Xenopus laevis
  7cow-assembly1_K  TM=3.970E-01  e=7.243E+00  Homo sapiens
  8f86-assembly1_A  TM=4.119E-01  e=4.816E+00  Xenopus laevis